Protein AF-0000000081061524 (afdb_homodimer)

Organism: NCBI:txid2856

Solvent-accessible surface area (backbone atoms only — not comparable to full-atom values): 16652 Å² total; per-residue (Å²): 130,64,76,73,70,61,89,51,90,40,45,25,40,39,53,54,72,70,51,36,54,91,38,72,68,50,27,51,50,50,45,46,52,55,57,71,66,60,65,84,66,51,32,59,32,24,66,60,41,48,54,21,44,50,52,43,52,47,28,27,29,57,66,37,50,70,74,43,51,73,65,54,23,52,43,51,41,48,34,55,54,44,46,20,71,47,38,54,19,62,54,59,14,52,50,43,44,53,48,36,70,78,51,61,79,42,44,73,21,19,67,45,27,40,49,46,50,47,50,54,54,30,54,53,23,54,77,42,59,42,77,68,74,79,80,44,70,70,55,48,32,30,42,34,43,58,49,85,49,65,83,61,65,52,87,113,132,64,76,72,70,61,90,52,91,40,46,26,41,40,53,56,73,68,51,37,57,89,39,71,69,52,30,51,51,50,46,47,52,54,57,71,65,58,65,84,65,49,33,58,33,24,68,61,42,48,53,23,42,51,51,43,51,47,28,27,28,56,65,38,52,70,73,45,50,71,67,53,24,52,44,50,42,50,33,54,52,45,46,21,70,47,38,55,18,63,53,61,13,53,50,44,46,52,47,36,70,77,51,60,79,42,45,74,20,20,68,46,27,40,51,46,50,46,51,54,52,29,55,52,23,55,74,41,57,41,76,69,74,78,83,44,70,70,54,48,33,30,40,32,43,59,48,86,49,66,83,62,65,53,86,114

Radius of gyration: 19.52 Å; Cα contacts (8 Å, |Δi|>4): 388; chains: 2; bounding box: 46×47×51 Å

pLDDT: mean 86.04, std 17.0, range [34.75, 98.94]

Nearest PDB structures (foldseek):
  3w4y-assembly2_B  TM=9.059E-01  e=4.599E-11  Saccharomyces cerevisiae S288C
  4e0i-assembly2_C-2  TM=9.069E-01  e=1.159E-10  Saccharomyces cerevisiae S288C
  3tk0-assembly1_A-2  TM=8.945E-01  e=6.964E-10  Homo sapiens
  4e0i-assembly1_A  TM=8.460E-01  e=2.919E-10  Saccharomyces cerevisiae S288C
  1jra-assembly2_D  TM=9.715E-01  e=1.113E-08  Saccharomyces cerevisiae

InterPro domains:
  IPR017905 ERV/ALR sulfhydryl oxidase domain [PF04777] (51-145)
  IPR017905 ERV/ALR sulfhydryl oxidase domain [PS51324] (42-144)
  IPR036774 ERV/ALR sulfhydryl oxidase domain superfamily [G3DSA:1.20.120.310] (29-153)
  IPR036774 ERV/ALR sulfhydryl oxidase domain superfamily [SSF69000] (42-148)
  IPR039799 Sulfhydryl oxidase ALR/ERV [PTHR12645] (10-151)

Sequence (312 aa):
MGLFEEDCERPACDDVKKMLPSSLDEAKQLSQKLASKQKVQCPPRSAELGRSSWKLLHSMAAWYPETPTQDQQTNMTAFMRTLAEFYPCTWCAKDFQESIKEAPVKAESRTELCMWLCDQHNRVNKKLGKPVFDCNMKNLDERWKKSTNPKCQSDHMGLFEEDCERPACDDVKKMLPSSLDEAKQLSQKLASKQKVQCPPRSAELGRSSWKLLHSMAAWYPETPTQDQQTNMTAFMRTLAEFYPCTWCAKDFQESIKEAPVKAESRTELCMWLCDQHNRVNKKLGKPVFDCNMKNLDERWKKSTNPKCQSDH

Secondary structure (DSSP, 8-state):
--GGGS---SGGGTTHHHHS-SSHHHHHHHHHHHHHS----PPP-HHHHHHHHHHHHHHHHHTS-SS--HHHHHHHHHHHHHHHHH-SSHHHHHHHHHHHHHS----SSHHHHHHHHHHHHHHHHHHTTPPPP---HHHHHHHHT----HHHH---/--GGGS---SGGGTTHHHHS-SSHHHHHHHHHHHHHS----PPP-HHHHHHHHHHHHHHHHHTS-SS--HHHHHHHHHHHHHHHHH-SSHHHHHHHHHHHHHS----SSHHHHHHHHHHHHHHHHHHTTPPPP---HHHHHHHHT----HHHH---

Foldseek 3Di:
DDPLPDDDPWPVNPCPVVPDPPDPVSVVVVVVVCVPPVPDDDPDDDVRLVVVVLLVQLLCLLPQAQADDPVSLVVVQVVQLVCLCVVPDVVSSVVSNVVCVVPPQDRRGSQRNNQSSLVSVQVVCVVVVHDRDDDDSVRSCCVRTNNPDVVVVPPD/DDPLPDDDPWVVNPCPVVPDPPDPVSVVVVVVVCVPPVPDDDPDDDVRLVVVVLLVQLLCLLPQAQADDPVSLVVVQVVQLVCLCVVPDVVSSVVSNVVCVVPPQDRRGSLRNNQSSLVSVQVVCVVVVHDRDDDDSVRSCCVRTNNPDVVVVPPD

Structure (mmCIF, N/CA/C/O backbone):
data_AF-0000000081061524-model_v1
#
loop_
_entity.id
_entity.type
_entity.pdbx_description
1 polymer 'Sulfhydryl oxidase'
#
loop_
_atom_site.group_PDB
_atom_site.id
_atom_site.type_symbol
_atom_site.label_atom_id
_atom_site.label_alt_id
_atom_site.label_comp_id
_atom_site.label_asym_id
_atom_site.label_entity_id
_atom_site.label_seq_id
_atom_site.pdbx_PDB_ins_code
_atom_site.Cartn_x
_atom_site.Cartn_y
_atom_site.Cartn_z
_atom_site.occupancy
_atom_site.B_iso_or_equiv
_atom_site.auth_seq_id
_atom_site.auth_comp_id
_atom_site.auth_asym_id
_atom_site.auth_atom_id
_atom_site.pdbx_PDB_model_num
ATOM 1 N N . MET A 1 1 ? 21.297 -11.148 17.766 1 35.38 1 MET A N 1
ATOM 2 C CA . MET A 1 1 ? 21.922 -10.234 16.828 1 35.38 1 MET A CA 1
ATOM 3 C C . MET A 1 1 ? 20.875 -9.352 16.141 1 35.38 1 MET A C 1
ATOM 5 O O . MET A 1 1 ? 19.828 -9.844 15.711 1 35.38 1 MET A O 1
ATOM 9 N N . GLY A 1 2 ? 20.828 -8.07 16.438 1 42.75 2 GLY A N 1
ATOM 10 C CA . GLY A 1 2 ? 19.703 -7.168 16.234 1 42.75 2 GLY A CA 1
ATOM 11 C C . GLY A 1 2 ? 19.297 -7.016 14.781 1 42.75 2 GLY A C 1
ATOM 12 O O . GLY A 1 2 ? 20.156 -7.078 13.891 1 42.75 2 GLY A O 1
ATOM 13 N N . LEU A 1 3 ? 18.109 -7.48 14.445 1 49.44 3 LEU A N 1
ATOM 14 C CA . LEU A 1 3 ? 17.5 -7.383 13.117 1 49.44 3 LEU A CA 1
ATOM 15 C C . LEU A 1 3 ? 18.031 -6.168 12.367 1 49.44 3 LEU A C 1
ATOM 17 O O . LEU A 1 3 ? 18.016 -6.145 11.133 1 49.44 3 LEU A O 1
ATOM 21 N N . PHE A 1 4 ? 18.625 -5.25 13.133 1 53.75 4 PHE A N 1
ATOM 22 C CA . PHE A 1 4 ? 18.969 -3.955 12.555 1 53.75 4 PHE A CA 1
ATOM 23 C C . PHE A 1 4 ? 20.453 -3.893 12.203 1 53.75 4 PHE A C 1
ATOM 25 O O . PHE A 1 4 ? 20.969 -2.826 11.867 1 53.75 4 PHE A O 1
ATOM 32 N N . GLU A 1 5 ? 21.078 -5.008 12.375 1 54.06 5 GLU A N 1
ATOM 33 C CA . GLU A 1 5 ? 22.516 -4.93 12.141 1 54.06 5 GLU A CA 1
ATOM 34 C C . GLU A 1 5 ? 22.812 -4.863 10.641 1 54.06 5 GLU A C 1
ATOM 36 O O . GLU A 1 5 ? 23.938 -4.531 10.25 1 54.06 5 GLU A O 1
ATOM 41 N N . GLU A 1 6 ? 21.797 -5.188 9.867 1 57.47 6 GLU A N 1
ATOM 42 C CA . GLU A 1 6 ? 22.125 -5.219 8.445 1 57.47 6 GLU A CA 1
ATOM 43 C C . GLU A 1 6 ? 21.984 -3.838 7.812 1 57.47 6 GLU A C 1
ATOM 45 O O . GLU A 1 6 ? 21.078 -3.076 8.172 1 57.47 6 GLU A O 1
ATOM 50 N N . ASP A 1 7 ? 23.109 -3.441 7.125 1 57.44 7 ASP A N 1
ATOM 51 C CA . ASP A 1 7 ? 23.125 -2.195 6.367 1 57.44 7 ASP A CA 1
ATOM 52 C C . ASP A 1 7 ? 22 -2.166 5.328 1 57.44 7 ASP A C 1
ATOM 54 O O . ASP A 1 7 ? 21.828 -3.119 4.562 1 57.44 7 ASP A O 1
ATOM 58 N N . CYS A 1 8 ? 21.062 -1.367 5.488 1 70.56 8 CYS A N 1
ATOM 59 C CA . CYS A 1 8 ? 19.984 -1.146 4.535 1 70.56 8 CYS A CA 1
ATOM 60 C C . CYS A 1 8 ? 20.156 0.187 3.816 1 70.56 8 CYS A C 1
ATOM 62 O O . CYS A 1 8 ? 20.172 1.241 4.453 1 70.56 8 CYS A O 1
ATOM 64 N N . GLU A 1 9 ? 20.422 0.132 2.471 1 70.5 9 GLU A N 1
ATOM 65 C CA . GLU A 1 9 ? 20.641 1.321 1.648 1 70.5 9 GLU A CA 1
ATOM 66 C C . GLU A 1 9 ? 19.312 1.863 1.115 1 70.5 9 GLU A C 1
ATOM 68 O O . GLU A 1 9 ? 19.281 2.932 0.5 1 70.5 9 GLU A O 1
ATOM 73 N N . ARG A 1 10 ? 18.234 1.226 1.418 1 75.25 10 ARG A N 1
ATOM 74 C CA . ARG A 1 10 ? 16.938 1.682 0.907 1 75.25 10 ARG A CA 1
ATOM 75 C C . ARG A 1 10 ? 16.391 2.826 1.751 1 75.25 10 ARG A C 1
ATOM 77 O O . ARG A 1 10 ? 16.516 2.818 2.977 1 75.25 10 ARG A O 1
ATOM 84 N N . PRO A 1 11 ? 15.852 3.873 1.141 1 68.88 11 PRO A N 1
ATOM 85 C CA . PRO A 1 11 ? 15.305 4.988 1.919 1 68.88 11 PRO A CA 1
ATOM 86 C C . PRO A 1 11 ? 14.344 4.531 3.014 1 68.88 11 PRO A C 1
ATOM 88 O O . PRO A 1 11 ? 14.305 5.125 4.094 1 68.88 11 PRO A O 1
ATOM 91 N N . ALA A 1 12 ? 13.703 3.447 2.721 1 69.94 12 ALA A N 1
ATOM 92 C CA . ALA A 1 12 ? 12.703 2.953 3.664 1 69.94 12 ALA A CA 1
ATOM 93 C C . ALA A 1 12 ? 13.367 2.336 4.891 1 69.94 12 ALA A C 1
ATOM 95 O O . ALA A 1 12 ? 12.711 2.092 5.906 1 69.94 12 ALA A O 1
ATOM 96 N N . CYS A 1 13 ? 14.562 2.125 4.707 1 72.5 13 CYS A N 1
ATOM 97 C CA . CYS A 1 13 ? 15.281 1.612 5.867 1 72.5 13 CYS A CA 1
ATOM 98 C C . CYS A 1 13 ? 15.641 2.74 6.828 1 72.5 13 CYS A C 1
ATOM 100 O O . CYS A 1 13 ? 16.016 2.488 7.973 1 72.5 13 CYS A O 1
ATOM 102 N N . ASP A 1 14 ? 15.57 3.869 6.25 1 64.56 14 ASP A N 1
ATOM 103 C CA . ASP A 1 14 ? 15.93 5.027 7.062 1 64.56 14 ASP A CA 1
ATOM 104 C C . ASP A 1 14 ? 14.859 5.312 8.117 1 64.56 14 ASP A C 1
ATOM 106 O O . ASP A 1 14 ? 13.727 4.836 8 1 64.56 14 ASP A O 1
ATOM 110 N N . ASP A 1 15 ? 15.141 5.75 9.227 1 61.06 15 ASP A N 1
ATOM 111 C CA . ASP A 1 15 ? 14.273 6.324 10.258 1 61.06 15 ASP A CA 1
ATOM 112 C C . ASP A 1 15 ? 13.805 5.258 11.242 1 61.06 15 ASP A C 1
ATOM 114 O O . ASP A 1 15 ? 13.234 5.578 12.281 1 61.06 15 ASP A O 1
ATOM 118 N N . VAL A 1 16 ? 13.938 3.92 10.656 1 58.47 16 VAL A N 1
ATOM 119 C CA . VAL A 1 16 ? 13.523 2.906 11.617 1 58.47 16 VAL A CA 1
ATOM 120 C C . VAL A 1 16 ? 14.297 3.076 12.922 1 58.47 16 VAL A C 1
ATOM 122 O O . VAL A 1 16 ? 13.727 3.016 14.008 1 58.47 16 VAL A O 1
ATOM 125 N N . LYS A 1 17 ? 15.578 3.297 12.719 1 58.75 17 LYS A N 1
ATOM 126 C CA . LYS A 1 17 ? 16.422 3.502 13.891 1 58.75 17 LYS A CA 1
ATOM 127 C C . LYS A 1 17 ? 15.992 4.734 14.68 1 58.75 17 LYS A C 1
ATOM 129 O O . LYS A 1 17 ? 16.031 4.742 15.906 1 58.75 17 LYS A O 1
ATOM 134 N N . LYS A 1 18 ? 15.508 5.707 13.922 1 61.5 18 LYS A N 1
ATOM 135 C CA . LYS A 1 18 ? 15.109 6.953 14.562 1 61.5 18 LYS A CA 1
ATOM 136 C C . LYS A 1 18 ? 13.742 6.816 15.234 1 61.5 18 LYS A C 1
ATOM 138 O O . LYS A 1 18 ? 13.414 7.582 16.141 1 61.5 18 LYS A O 1
ATOM 143 N N . MET A 1 19 ? 13.062 5.82 14.758 1 60.12 19 MET A N 1
ATOM 144 C CA . MET A 1 19 ? 11.727 5.617 15.312 1 60.12 19 MET A CA 1
ATOM 145 C C . MET A 1 19 ? 11.805 4.848 16.625 1 60.12 19 MET A C 1
ATOM 147 O O . MET A 1 19 ? 10.906 4.957 17.469 1 60.12 19 MET A O 1
ATOM 151 N N . LEU A 1 20 ? 12.914 4.27 16.844 1 62.59 20 LEU A N 1
ATOM 152 C CA . LEU A 1 20 ? 13.078 3.561 18.094 1 62.59 20 LEU A CA 1
ATOM 153 C C . LEU A 1 20 ? 13.367 4.535 19.234 1 62.59 20 LEU A C 1
ATOM 155 O O . LEU A 1 20 ? 14.281 5.359 19.141 1 62.59 20 LEU A O 1
ATOM 159 N N . PRO A 1 21 ? 12.336 4.59 20.203 1 63.59 21 PRO A N 1
ATOM 160 C CA . PRO A 1 21 ? 12.633 5.512 21.312 1 63.59 21 PRO A CA 1
ATOM 161 C C . PRO A 1 21 ? 13.969 5.207 21.984 1 63.59 21 PRO A C 1
ATOM 163 O O . PRO A 1 21 ? 14.312 4.039 22.188 1 63.59 21 PRO A O 1
ATOM 166 N N . SER A 1 22 ? 14.781 6.223 22.109 1 65.69 22 SER A N 1
ATOM 167 C CA . SER A 1 22 ? 16.094 6.062 22.719 1 65.69 22 SER A CA 1
ATOM 168 C C . SER A 1 22 ? 15.984 5.832 24.219 1 65.69 22 SER A C 1
ATOM 170 O O . SER A 1 22 ? 16.922 5.352 24.844 1 65.69 22 SER A O 1
ATOM 172 N N . SER A 1 23 ? 14.875 6.27 24.75 1 67 23 SER A N 1
ATOM 173 C CA . SER A 1 23 ? 14.656 6.102 26.188 1 67 23 SER A CA 1
ATOM 174 C C . SER A 1 23 ? 13.203 5.758 26.484 1 67 23 SER A C 1
ATOM 176 O O . SER A 1 23 ? 12.32 5.98 25.656 1 67 23 SER A O 1
ATOM 178 N N . LEU A 1 24 ? 13.086 5.051 27.594 1 68.06 24 LEU A N 1
ATOM 179 C CA . LEU A 1 24 ? 11.742 4.695 28.062 1 68.06 24 LEU A CA 1
ATOM 180 C C . LEU A 1 24 ? 10.883 5.938 28.219 1 68.06 24 LEU A C 1
ATOM 182 O O . LEU A 1 24 ? 9.68 5.906 27.953 1 68.06 24 LEU A O 1
ATOM 186 N N . ASP A 1 25 ? 11.492 6.926 28.766 1 66 25 ASP A N 1
ATOM 187 C CA . ASP A 1 25 ? 10.766 8.18 28.969 1 66 25 ASP A CA 1
ATOM 188 C C . ASP A 1 25 ? 10.305 8.758 27.625 1 66 25 ASP A C 1
ATOM 190 O O . ASP A 1 25 ? 9.188 9.266 27.516 1 66 25 ASP A O 1
ATOM 194 N N . GLU A 1 26 ? 11.109 8.672 26.688 1 68.75 26 GLU A N 1
ATOM 195 C CA . GLU A 1 26 ? 10.75 9.172 25.359 1 68.75 26 GLU A CA 1
ATOM 196 C C . GLU A 1 26 ? 9.617 8.359 24.75 1 68.75 26 GLU A C 1
ATOM 198 O O . GLU A 1 26 ? 8.734 8.906 24.094 1 68.75 26 GLU A O 1
ATOM 203 N N . ALA A 1 27 ? 9.773 7.102 24.969 1 66.12 27 ALA A N 1
ATOM 204 C CA . ALA A 1 27 ? 8.719 6.215 24.469 1 66.12 27 ALA A CA 1
ATOM 205 C C . ALA A 1 27 ? 7.371 6.57 25.094 1 66.12 27 ALA A C 1
ATOM 207 O O . ALA A 1 27 ? 6.359 6.621 24.391 1 66.12 27 ALA A O 1
ATOM 208 N N . LYS A 1 28 ? 7.375 6.797 26.328 1 66.62 28 LYS A N 1
ATOM 209 C CA . LYS A 1 28 ? 6.156 7.129 27.062 1 66.62 28 LYS A CA 1
ATOM 210 C C . LYS A 1 28 ? 5.586 8.469 26.594 1 66.62 28 LYS A C 1
ATOM 212 O O . LYS A 1 28 ? 4.371 8.609 26.438 1 66.62 28 LYS A O 1
ATOM 217 N N . GLN A 1 29 ? 6.352 9.422 26.359 1 62.31 29 GLN A N 1
ATOM 218 C CA . GLN A 1 29 ? 5.926 10.742 25.891 1 62.31 29 GLN A CA 1
ATOM 219 C C . GLN A 1 29 ? 5.344 10.672 24.484 1 62.31 29 GLN A C 1
ATOM 221 O O . GLN A 1 29 ? 4.344 11.328 24.188 1 62.31 29 GLN A O 1
ATOM 226 N N . LEU A 1 30 ? 6.066 9.867 23.703 1 63.75 30 LEU A N 1
ATOM 227 C CA . LEU A 1 30 ? 5.586 9.688 22.344 1 63.75 30 LEU A CA 1
ATOM 228 C C . LEU A 1 30 ? 4.215 9.023 22.328 1 63.75 30 LEU A C 1
ATOM 230 O O . LEU A 1 30 ? 3.328 9.422 21.578 1 63.75 30 LEU A O 1
ATOM 234 N N . SER A 1 31 ? 4.152 8.023 23.172 1 62.97 31 SER A N 1
ATOM 235 C CA . SER A 1 31 ? 2.879 7.324 23.297 1 62.97 31 SER A CA 1
ATOM 236 C C . SER A 1 31 ? 1.77 8.273 23.734 1 62.97 31 SER A C 1
ATOM 238 O O . SER A 1 31 ? 0.659 8.234 23.203 1 62.97 31 SER A O 1
ATOM 240 N N . GLN A 1 32 ? 2.014 9.055 24.734 1 58.56 32 GLN A N 1
ATOM 241 C CA . GLN A 1 32 ? 1.041 9.992 25.281 1 58.56 32 GLN A CA 1
ATOM 242 C C . GLN A 1 32 ? 0.676 11.062 24.266 1 58.56 32 GLN A C 1
ATOM 244 O O . GLN A 1 32 ? -0.491 11.445 24.141 1 58.56 32 GLN A O 1
ATOM 249 N N . LYS A 1 33 ? 1.632 11.617 23.625 1 60.28 33 LYS A N 1
ATOM 250 C CA . LYS A 1 33 ? 1.396 12.625 22.594 1 60.28 33 LYS A CA 1
ATOM 251 C C . LYS A 1 33 ? 0.556 12.055 21.453 1 60.28 33 LYS A C 1
ATOM 253 O O . LYS A 1 33 ? -0.312 12.742 20.906 1 60.28 33 LYS A O 1
ATOM 258 N N . LEU A 1 34 ? 0.954 10.859 21.172 1 59 34 LEU A N 1
ATOM 259 C CA . LEU A 1 34 ? 0.169 10.188 20.125 1 59 34 LEU A CA 1
ATOM 260 C C . LEU A 1 34 ? -1.26 9.953 20.609 1 59 34 LEU A C 1
ATOM 262 O O . LEU A 1 34 ? -2.205 10.047 19.812 1 59 34 LEU A O 1
ATOM 266 N N . ALA A 1 35 ? -1.372 9.711 21.906 1 55.22 35 ALA A N 1
ATOM 267 C CA . ALA A 1 35 ? -2.691 9.508 22.5 1 55.22 35 ALA A CA 1
ATOM 268 C C . ALA A 1 35 ? -3.48 10.812 22.547 1 55.22 35 ALA A C 1
ATOM 270 O O . ALA A 1 35 ? -4.699 10.812 22.344 1 55.22 35 ALA A O 1
ATOM 271 N N . SER A 1 36 ? -2.926 11.875 22.938 1 51.22 36 SER A N 1
ATOM 272 C CA . SER A 1 36 ? -3.604 13.141 23.172 1 51.22 36 SER A CA 1
ATOM 273 C C . SER A 1 36 ? -4.117 13.75 21.875 1 51.22 36 SER A C 1
ATOM 275 O O . SER A 1 36 ? -5.125 14.453 21.859 1 51.22 36 SER A O 1
ATOM 277 N N . LYS A 1 37 ? -3.441 13.82 20.75 1 54.41 37 LYS A N 1
ATOM 278 C CA . LYS A 1 37 ? -3.902 14.43 19.5 1 54.41 37 LYS A CA 1
ATOM 279 C C . LYS A 1 37 ? -4.637 13.406 18.625 1 54.41 37 LYS A C 1
ATOM 281 O O . LYS A 1 37 ? -4.082 12.922 17.641 1 54.41 37 LYS A O 1
ATOM 286 N N . GLN A 1 38 ? -5.445 12.656 19.266 1 58.19 38 GLN A N 1
ATOM 287 C CA . GLN A 1 38 ? -6.152 11.523 18.672 1 58.19 38 GLN A CA 1
ATOM 288 C C . GLN A 1 38 ? -7.113 11.992 17.578 1 58.19 38 GLN A C 1
ATOM 290 O O . GLN A 1 38 ? -8.281 12.273 17.859 1 58.19 38 GLN A O 1
ATOM 295 N N . LYS A 1 39 ? -6.516 12.648 16.594 1 65.5 39 LYS A N 1
ATOM 296 C CA . LYS A 1 39 ? -7.371 12.961 15.445 1 65.5 39 LYS A CA 1
ATOM 297 C C . LYS A 1 39 ? -8.156 11.734 14.992 1 65.5 39 LYS A C 1
ATOM 299 O O . LYS A 1 39 ? -7.637 10.617 15.031 1 65.5 39 LYS A O 1
ATOM 304 N N . VAL A 1 40 ? -9.422 11.898 14.969 1 74.81 40 VAL A N 1
ATOM 305 C CA . VAL A 1 40 ? -10.32 10.875 14.461 1 74.81 40 VAL A CA 1
ATOM 306 C C . VAL A 1 40 ? -9.742 10.266 13.188 1 74.81 40 VAL A C 1
ATOM 308 O O . VAL A 1 40 ? -9.344 10.984 12.266 1 74.81 40 VAL A O 1
ATOM 311 N N . GLN A 1 41 ? -9.414 8.977 13.352 1 85.69 41 GLN A N 1
ATOM 312 C CA . GLN A 1 41 ? -8.953 8.273 12.164 1 85.69 41 GLN A CA 1
ATOM 313 C C . GLN A 1 41 ? -10.117 7.691 11.375 1 85.69 41 GLN A C 1
ATOM 315 O O . GLN A 1 41 ? -10.883 6.875 11.898 1 85.69 41 GLN A O 1
ATOM 320 N N . CYS A 1 42 ? -10.344 8.172 10.156 1 88.94 42 CYS A N 1
ATOM 321 C CA . CYS A 1 42 ? -11.406 7.719 9.273 1 88.94 42 CYS A CA 1
ATOM 322 C C . CYS A 1 42 ? -10.875 6.734 8.242 1 88.94 42 CYS A C 1
ATOM 324 O O . CYS A 1 42 ? -9.695 6.762 7.898 1 88.94 42 CYS A O 1
ATOM 326 N N . PRO A 1 43 ? -11.742 5.809 7.816 1 92.56 43 PRO A N 1
ATOM 327 C CA . PRO A 1 43 ? -11.312 4.973 6.695 1 92.56 43 PRO A CA 1
ATOM 328 C C . PRO A 1 43 ? -10.82 5.789 5.5 1 92.56 43 PRO A C 1
ATOM 330 O O . PRO A 1 43 ? -11.391 6.836 5.191 1 92.56 43 PRO A O 1
ATOM 333 N N . PRO A 1 44 ? -9.711 5.328 4.922 1 92 44 PRO A N 1
ATOM 334 C CA . PRO A 1 44 ? -9.188 6.113 3.805 1 92 44 PRO A CA 1
ATOM 335 C C . PRO A 1 44 ? -10.164 6.191 2.633 1 92 44 PRO A C 1
ATOM 337 O O . PRO A 1 44 ? -10.836 5.207 2.32 1 92 44 PRO A O 1
ATOM 340 N N . ARG A 1 45 ? -10.234 7.32 2.066 1 88.88 45 ARG A N 1
ATOM 341 C CA . ARG A 1 45 ? -11.016 7.512 0.847 1 88.88 45 ARG A CA 1
ATOM 342 C C . ARG A 1 45 ? -10.148 7.305 -0.393 1 88.88 45 ARG A C 1
ATOM 344 O O . ARG A 1 45 ? -8.969 6.977 -0.284 1 88.88 45 ARG A O 1
ATOM 351 N N . SER A 1 46 ? -10.766 7.43 -1.525 1 85.5 46 SER A N 1
ATOM 352 C CA . SER A 1 46 ? -10.172 7.008 -2.789 1 85.5 46 SER A CA 1
ATOM 353 C C . SER A 1 46 ? -8.812 7.668 -3.01 1 85.5 46 SER A C 1
ATOM 355 O O . SER A 1 46 ? -7.828 6.992 -3.309 1 85.5 46 SER A O 1
ATOM 357 N N . ALA A 1 47 ? -8.719 8.977 -2.805 1 86.62 47 ALA A N 1
ATOM 358 C CA . ALA A 1 47 ? -7.48 9.695 -3.094 1 86.62 47 ALA A CA 1
ATOM 359 C C . ALA A 1 47 ? -6.348 9.242 -2.18 1 86.62 47 ALA A C 1
ATOM 361 O O . ALA A 1 47 ? -5.242 8.953 -2.645 1 86.62 47 ALA A O 1
ATOM 362 N N . GLU A 1 48 ? -6.672 9.195 -0.884 1 91.56 48 GLU A N 1
ATOM 363 C CA . GLU A 1 48 ? -5.668 8.766 0.087 1 91.56 48 GLU A CA 1
ATOM 364 C C . GLU A 1 48 ? -5.246 7.32 -0.153 1 91.56 48 GLU A C 1
ATOM 366 O O . GLU A 1 48 ? -4.055 7.004 -0.133 1 91.56 48 GLU A O 1
ATOM 371 N N . LEU A 1 49 ? -6.242 6.473 -0.382 1 94.19 49 LEU A N 1
ATOM 372 C CA . LEU A 1 49 ? -5.941 5.07 -0.637 1 94.19 49 LEU A CA 1
ATOM 373 C C . LEU A 1 49 ? -5.129 4.91 -1.916 1 94.19 49 LEU A C 1
ATOM 375 O O . LEU A 1 49 ? -4.16 4.148 -1.948 1 94.19 49 LEU A O 1
ATOM 379 N N . GLY A 1 50 ? -5.539 5.562 -2.906 1 95.19 50 GLY A N 1
ATOM 380 C CA . GLY A 1 50 ? -4.797 5.516 -4.156 1 95.19 50 GLY A CA 1
ATOM 381 C C . GLY A 1 50 ? -3.342 5.91 -4 1 95.19 50 GLY A C 1
ATOM 382 O O . GLY A 1 50 ? -2.445 5.184 -4.438 1 95.19 50 GLY A O 1
ATOM 383 N N . ARG A 1 51 ? -3.08 7.039 -3.393 1 95.5 51 ARG A N 1
ATOM 384 C CA . ARG A 1 51 ? -1.717 7.516 -3.184 1 95.5 51 ARG A CA 1
ATOM 385 C C . ARG A 1 51 ? -0.898 6.508 -2.387 1 95.5 51 ARG A C 1
ATOM 387 O O . ARG A 1 51 ? 0.267 6.258 -2.701 1 95.5 51 ARG A O 1
ATOM 394 N N . SER A 1 52 ? -1.497 5.957 -1.371 1 96.69 52 SER A N 1
ATOM 395 C CA . SER A 1 52 ? -0.819 4.957 -0.551 1 96.69 52 SER A CA 1
ATOM 396 C C . SER A 1 52 ? -0.48 3.713 -1.363 1 96.69 52 SER A C 1
ATOM 398 O O . SER A 1 52 ? 0.618 3.166 -1.242 1 96.69 52 SER A O 1
ATOM 400 N N . SER A 1 53 ? -1.412 3.289 -2.186 1 98.19 53 SER A N 1
ATOM 401 C CA . SER A 1 53 ? -1.218 2.09 -2.994 1 98.19 53 SER A CA 1
ATOM 402 C C . SER A 1 53 ? -0.092 2.279 -4.004 1 98.19 53 SER A C 1
ATOM 404 O O . SER A 1 53 ? 0.807 1.442 -4.105 1 98.19 53 SER A O 1
ATOM 406 N N . TRP A 1 54 ? -0.113 3.393 -4.684 1 98.38 54 TRP A N 1
ATOM 407 C CA . TRP A 1 54 ? 0.91 3.666 -5.688 1 98.38 54 TRP A CA 1
ATOM 408 C C . TRP A 1 54 ? 2.285 3.793 -5.043 1 98.38 54 TRP A C 1
ATOM 410 O O . TRP A 1 54 ? 3.285 3.34 -5.605 1 98.38 54 TRP A O 1
ATOM 420 N N . LYS A 1 55 ? 2.297 4.426 -3.889 1 97.69 55 LYS A N 1
ATOM 421 C CA . LYS A 1 55 ? 3.561 4.566 -3.168 1 97.69 55 LYS A CA 1
ATOM 422 C C . LYS A 1 55 ? 4.18 3.205 -2.873 1 97.69 55 LYS A C 1
ATOM 424 O O . LYS A 1 55 ? 5.371 2.992 -3.123 1 97.69 55 LYS A O 1
ATOM 429 N N . LEU A 1 56 ? 3.426 2.363 -2.387 1 98.31 56 LEU A N 1
ATOM 430 C CA . LEU A 1 56 ? 3.932 1.024 -2.1 1 98.31 56 LEU A CA 1
ATOM 431 C C . LEU A 1 56 ? 4.355 0.317 -3.383 1 98.31 56 LEU A C 1
ATOM 433 O O . LEU A 1 56 ? 5.457 -0.231 -3.459 1 98.31 56 LEU A O 1
ATOM 437 N N . LEU A 1 57 ? 3.496 0.331 -4.391 1 98.88 57 LEU A N 1
ATOM 438 C CA . LEU A 1 57 ? 3.729 -0.438 -5.609 1 98.88 57 LEU A CA 1
ATOM 439 C C . LEU A 1 57 ? 4.98 0.049 -6.328 1 98.88 57 LEU A C 1
ATOM 441 O O . LEU A 1 57 ? 5.82 -0.756 -6.734 1 98.88 57 LEU A O 1
ATOM 445 N N . HIS A 1 58 ? 5.102 1.351 -6.477 1 98.75 58 HIS A N 1
ATOM 446 C CA . HIS A 1 58 ? 6.273 1.887 -7.16 1 98.75 58 HIS A CA 1
ATOM 447 C C . HIS A 1 58 ? 7.547 1.627 -6.363 1 98.75 58 HIS A C 1
ATOM 449 O O . HIS A 1 58 ? 8.609 1.385 -6.941 1 98.75 58 HIS A O 1
ATOM 455 N N . SER A 1 59 ? 7.492 1.743 -5.02 1 97.62 59 SER A N 1
ATOM 456 C CA . SER A 1 59 ? 8.656 1.473 -4.188 1 97.62 59 SER A CA 1
ATOM 457 C C . SER A 1 59 ? 9.094 0.016 -4.305 1 97.62 59 SER A C 1
ATOM 459 O O . SER A 1 59 ? 10.289 -0.274 -4.398 1 97.62 59 SER A O 1
ATOM 461 N N . MET A 1 60 ? 8.117 -0.903 -4.297 1 98.56 60 MET A N 1
ATOM 462 C CA . MET A 1 60 ? 8.438 -2.314 -4.488 1 98.56 60 MET A CA 1
ATOM 463 C C . MET A 1 60 ? 9.117 -2.541 -5.832 1 98.56 60 MET A C 1
ATOM 465 O O . MET A 1 60 ? 10.117 -3.26 -5.914 1 98.56 60 MET A O 1
ATOM 469 N N . ALA A 1 61 ? 8.57 -1.938 -6.863 1 98.81 61 ALA A N 1
ATOM 470 C CA . ALA A 1 61 ? 9.133 -2.104 -8.203 1 98.81 61 ALA A CA 1
ATOM 471 C C . ALA A 1 61 ? 10.547 -1.536 -8.266 1 98.81 61 ALA A C 1
ATOM 473 O O . ALA A 1 61 ? 11.422 -2.104 -8.93 1 98.81 61 ALA A O 1
ATOM 474 N N . ALA A 1 62 ? 10.766 -0.413 -7.59 1 97.88 62 ALA A N 1
ATOM 475 C CA . ALA A 1 62 ? 12.062 0.263 -7.609 1 97.88 62 ALA A CA 1
ATOM 476 C C . ALA A 1 62 ? 13.164 -0.653 -7.094 1 97.88 62 ALA A C 1
ATOM 478 O O . ALA A 1 62 ? 14.312 -0.557 -7.531 1 97.88 62 ALA A O 1
ATOM 479 N N . TRP A 1 63 ? 12.836 -1.526 -6.227 1 96.56 63 TRP A N 1
ATOM 480 C CA . TRP A 1 63 ? 13.859 -2.365 -5.605 1 96.56 63 TRP A CA 1
ATOM 481 C C . TRP A 1 63 ? 13.672 -3.828 -5.992 1 96.56 63 TRP A C 1
ATOM 483 O O . TRP A 1 63 ? 14.219 -4.723 -5.348 1 96.56 63 TRP A O 1
ATOM 493 N N . TYR A 1 64 ? 12.789 -4.109 -6.98 1 98.31 64 TYR A N 1
ATOM 494 C CA . TYR A 1 64 ? 12.641 -5.434 -7.574 1 98.31 64 TYR A CA 1
ATOM 495 C C . TYR A 1 64 ? 13.969 -5.918 -8.156 1 98.31 64 TYR A C 1
ATOM 497 O O . TYR A 1 64 ? 14.781 -5.117 -8.617 1 98.31 64 TYR A O 1
ATOM 505 N N . PRO A 1 65 ? 14.188 -7.234 -8.117 1 98.12 65 PRO A N 1
ATOM 506 C CA . PRO A 1 65 ? 15.453 -7.738 -8.656 1 98.12 65 PRO A CA 1
ATOM 507 C C . PRO A 1 65 ? 15.664 -7.375 -10.125 1 98.12 65 PRO A C 1
ATOM 509 O O . PRO A 1 65 ? 14.711 -7.41 -10.914 1 98.12 65 PRO A O 1
ATOM 512 N N . GLU A 1 66 ? 16.953 -7.051 -10.422 1 98.19 66 GLU A N 1
ATOM 513 C CA . GLU A 1 66 ? 17.281 -6.797 -11.828 1 98.19 66 GLU A CA 1
ATOM 514 C C . GLU A 1 66 ? 16.969 -8.016 -12.695 1 98.19 66 GLU A C 1
ATOM 516 O O . GLU A 1 66 ? 16.547 -7.879 -13.836 1 98.19 66 GLU A O 1
ATOM 521 N N . THR A 1 67 ? 17.344 -9.172 -12.117 1 98.25 67 THR A N 1
ATOM 522 C CA . THR A 1 67 ? 17.125 -10.453 -12.781 1 98.25 67 THR A CA 1
ATOM 523 C C . THR A 1 67 ? 16.359 -11.414 -11.867 1 98.25 67 THR A C 1
ATOM 525 O O . THR A 1 67 ? 16.953 -12.336 -11.305 1 98.25 67 THR A O 1
ATOM 528 N N . PRO A 1 68 ? 15.023 -11.242 -11.859 1 98.69 68 PRO A N 1
ATOM 529 C CA . PRO A 1 68 ? 14.227 -12.125 -11.008 1 98.69 68 PRO A CA 1
ATOM 530 C C . PRO A 1 68 ? 14.219 -13.57 -11.5 1 98.69 68 PRO A C 1
ATOM 532 O O . PRO A 1 68 ? 14.32 -13.82 -12.703 1 98.69 68 PRO A O 1
ATOM 535 N N . THR A 1 69 ? 14.164 -14.477 -10.57 1 98.69 69 THR A N 1
ATOM 536 C CA . THR A 1 69 ? 13.945 -15.867 -10.93 1 98.69 69 THR A CA 1
ATOM 537 C C . THR A 1 69 ? 12.547 -16.062 -11.508 1 98.69 69 THR A C 1
ATOM 539 O O . THR A 1 69 ? 11.703 -15.18 -11.406 1 98.69 69 THR A O 1
ATOM 542 N N . GLN A 1 70 ? 12.32 -17.234 -12.102 1 98.56 70 GLN A N 1
ATOM 543 C CA . GLN A 1 70 ? 10.992 -17.547 -12.633 1 98.56 70 GLN A CA 1
ATOM 544 C C . GLN A 1 70 ? 9.945 -17.516 -11.523 1 98.56 70 GLN A C 1
ATOM 546 O O . GLN A 1 70 ? 8.828 -17.047 -11.734 1 98.56 70 GLN A O 1
ATOM 551 N N . ASP A 1 71 ? 10.32 -18.047 -10.352 1 98.56 71 ASP A N 1
ATOM 552 C CA . ASP A 1 71 ? 9.398 -18.031 -9.227 1 98.56 71 ASP A CA 1
ATOM 553 C C . ASP A 1 71 ? 9.062 -16.609 -8.805 1 98.56 71 ASP A C 1
ATOM 555 O O . ASP A 1 71 ? 7.902 -16.297 -8.523 1 98.56 71 ASP A O 1
ATOM 559 N N . GLN A 1 72 ? 10.039 -15.766 -8.758 1 98.69 72 GLN A N 1
ATOM 560 C CA . GLN A 1 72 ? 9.82 -14.367 -8.391 1 98.69 72 GLN A CA 1
ATOM 561 C C . GLN A 1 72 ? 8.914 -13.672 -9.398 1 98.69 72 GLN A C 1
ATOM 563 O O . GLN A 1 72 ? 8.047 -12.883 -9.016 1 98.69 72 GLN A O 1
ATOM 568 N N . GLN A 1 73 ? 9.086 -13.93 -10.656 1 98.88 73 GLN A N 1
ATOM 569 C CA . GLN A 1 73 ? 8.227 -13.383 -11.695 1 98.88 73 GLN A CA 1
ATOM 570 C C . GLN A 1 73 ? 6.781 -13.836 -11.516 1 98.88 73 GLN A C 1
ATOM 572 O O . GLN A 1 73 ? 5.855 -13.023 -11.602 1 98.88 73 GLN A O 1
ATOM 577 N N . THR A 1 74 ? 6.641 -15.109 -11.289 1 98.75 74 THR A N 1
ATOM 578 C CA . THR A 1 74 ? 5.312 -15.688 -11.094 1 98.75 74 THR A CA 1
ATOM 579 C C . THR A 1 74 ? 4.629 -15.07 -9.883 1 98.75 74 THR A C 1
ATOM 581 O O . THR A 1 74 ? 3.459 -14.688 -9.945 1 98.75 74 THR A O 1
ATOM 584 N N . ASN A 1 75 ? 5.395 -14.969 -8.797 1 98.62 75 ASN A N 1
ATOM 585 C CA . ASN A 1 75 ? 4.855 -14.406 -7.562 1 98.62 75 ASN A CA 1
ATOM 586 C C . ASN A 1 75 ? 4.453 -12.945 -7.742 1 98.62 75 ASN A C 1
ATOM 588 O O . ASN A 1 75 ? 3.391 -12.531 -7.281 1 98.62 75 ASN A O 1
ATOM 592 N N . MET A 1 76 ? 5.254 -12.18 -8.398 1 98.88 76 MET A N 1
ATOM 593 C CA . MET A 1 76 ? 4.961 -10.766 -8.609 1 98.88 76 MET A CA 1
ATOM 594 C C . MET A 1 76 ? 3.76 -10.586 -9.531 1 98.88 76 MET A C 1
ATOM 596 O O . MET A 1 76 ? 2.92 -9.719 -9.305 1 98.88 76 MET A O 1
ATOM 600 N N . THR A 1 77 ? 3.652 -11.398 -10.555 1 98.94 77 THR A N 1
ATOM 601 C CA . THR A 1 77 ? 2.49 -11.367 -11.438 1 98.94 77 THR A CA 1
ATOM 602 C C . THR A 1 77 ? 1.215 -11.672 -10.656 1 98.94 77 THR A C 1
ATOM 604 O O . THR A 1 77 ? 0.216 -10.961 -10.781 1 98.94 77 THR A O 1
ATOM 607 N N . ALA A 1 78 ? 1.288 -12.695 -9.867 1 98.81 78 ALA A N 1
ATOM 608 C CA . ALA A 1 78 ? 0.142 -13.07 -9.039 1 98.81 78 ALA A CA 1
ATOM 609 C C . ALA A 1 78 ? -0.188 -11.969 -8.039 1 98.81 78 ALA A C 1
ATOM 611 O O . ALA A 1 78 ? -1.359 -11.719 -7.742 1 98.81 78 ALA A O 1
ATOM 612 N N . PHE A 1 79 ? 0.854 -11.359 -7.504 1 98.94 79 PHE A N 1
ATOM 613 C CA . PHE A 1 79 ? 0.688 -10.258 -6.562 1 98.94 79 PHE A CA 1
ATOM 614 C C . PHE A 1 79 ? -0.151 -9.148 -7.176 1 98.94 79 PHE A C 1
ATOM 616 O O . PHE A 1 79 ? -1.132 -8.695 -6.578 1 98.94 79 PHE A O 1
ATOM 623 N N . MET A 1 80 ? 0.154 -8.742 -8.391 1 98.94 80 MET A N 1
ATOM 624 C CA . MET A 1 80 ? -0.546 -7.656 -9.07 1 98.94 80 MET A CA 1
ATOM 625 C C . MET A 1 80 ? -1.977 -8.062 -9.406 1 98.94 80 MET A C 1
ATOM 627 O O . MET A 1 80 ? -2.898 -7.25 -9.289 1 98.94 80 MET A O 1
ATOM 631 N N . ARG A 1 81 ? -2.178 -9.281 -9.789 1 98.81 81 ARG A N 1
ATOM 632 C CA . ARG A 1 81 ? -3.518 -9.766 -10.117 1 98.81 81 ARG A CA 1
ATOM 633 C C . ARG A 1 81 ? -4.402 -9.812 -8.875 1 98.81 81 ARG A C 1
ATOM 635 O O . ARG A 1 81 ? -5.582 -9.453 -8.93 1 98.81 81 ARG A O 1
ATOM 642 N N . THR A 1 82 ? -3.797 -10.312 -7.812 1 98.88 82 THR A N 1
ATOM 643 C CA . THR A 1 82 ? -4.539 -10.375 -6.559 1 98.88 82 THR A CA 1
ATOM 644 C C . THR A 1 82 ? -4.887 -8.977 -6.066 1 98.88 82 THR A C 1
ATOM 646 O O . THR A 1 82 ? -6 -8.734 -5.594 1 98.88 82 THR A O 1
ATOM 649 N N . LEU A 1 83 ? -3.93 -8.039 -6.184 1 98.88 83 LEU A N 1
ATOM 650 C CA . LEU A 1 83 ? -4.219 -6.648 -5.848 1 98.88 83 LEU A CA 1
ATOM 651 C C . LEU A 1 83 ? -5.414 -6.137 -6.645 1 98.88 83 LEU A C 1
ATOM 653 O O . LEU A 1 83 ? -6.312 -5.508 -6.082 1 98.88 83 LEU A O 1
ATOM 657 N N . ALA A 1 84 ? -5.414 -6.379 -7.898 1 98.62 84 ALA A N 1
ATOM 658 C CA . ALA A 1 84 ? -6.504 -5.926 -8.758 1 98.62 84 ALA A CA 1
ATOM 659 C C . ALA A 1 84 ? -7.84 -6.516 -8.305 1 98.62 84 ALA A C 1
ATOM 661 O O . ALA A 1 84 ? -8.859 -5.824 -8.305 1 98.62 84 ALA A O 1
ATOM 662 N N . GLU A 1 85 ? -7.828 -7.691 -7.949 1 98.25 85 GLU A N 1
ATOM 663 C CA . GLU A 1 85 ? -9.047 -8.391 -7.562 1 98.25 85 GLU A CA 1
ATOM 664 C C . GLU A 1 85 ? -9.617 -7.832 -6.262 1 98.25 85 GLU A C 1
ATOM 666 O O . GLU A 1 85 ? -10.828 -7.691 -6.117 1 98.25 85 GLU A O 1
ATOM 671 N N . PHE A 1 86 ? -8.75 -7.551 -5.355 1 97.88 86 PHE A N 1
ATOM 672 C CA . PHE A 1 86 ? -9.211 -7.281 -3.998 1 97.88 86 PHE A CA 1
ATOM 673 C C . PHE A 1 86 ? -9.023 -5.812 -3.646 1 97.88 86 PHE A C 1
ATOM 675 O O . PHE A 1 86 ? -9.18 -5.422 -2.486 1 97.88 86 PHE A O 1
ATOM 682 N N . TYR A 1 87 ? -8.648 -4.973 -4.629 1 97 87 TYR A N 1
ATOM 683 C CA . TYR A 1 87 ? -8.523 -3.551 -4.336 1 97 87 TYR A CA 1
ATOM 684 C C . TYR A 1 87 ? -9.82 -3.006 -3.734 1 97 87 TYR A C 1
ATOM 686 O O . TYR A 1 87 ? -10.906 -3.303 -4.223 1 97 87 TYR A O 1
ATOM 694 N N . PRO A 1 88 ? -9.703 -2.242 -2.645 1 94.62 88 PRO A N 1
ATOM 695 C CA . PRO A 1 88 ? -10.891 -1.861 -1.872 1 94.62 88 PRO A CA 1
ATOM 696 C C . PRO A 1 88 ? -11.648 -0.684 -2.486 1 94.62 88 PRO A C 1
ATOM 698 O O . PRO A 1 88 ? -12.008 0.26 -1.779 1 94.62 88 PRO A O 1
ATOM 701 N N . CYS A 1 89 ? -11.922 -0.665 -3.656 1 92.44 89 CYS A N 1
ATOM 702 C CA . CYS A 1 89 ? -12.758 0.193 -4.488 1 92.44 89 CYS A CA 1
ATOM 703 C C . CYS A 1 89 ? -13.289 -0.569 -5.691 1 92.44 89 CYS A C 1
ATOM 705 O O . CYS A 1 89 ? -12.523 -0.964 -6.574 1 92.44 89 CYS A O 1
ATOM 707 N N . THR A 1 90 ? -14.57 -0.717 -5.691 1 90.12 90 THR A N 1
ATOM 708 C CA . THR A 1 90 ? -15.203 -1.649 -6.613 1 90.12 90 THR A CA 1
ATOM 709 C C . THR A 1 90 ? -14.875 -1.296 -8.062 1 90.12 90 THR A C 1
ATOM 711 O O . THR A 1 90 ? -14.406 -2.146 -8.82 1 90.12 90 THR A O 1
ATOM 714 N N . TRP A 1 91 ? -15.086 -0.069 -8.422 1 89.75 91 TRP A N 1
ATOM 715 C CA . TRP A 1 91 ? -14.867 0.281 -9.82 1 89.75 91 TRP A CA 1
ATOM 716 C C . TRP A 1 91 ? -13.375 0.36 -10.133 1 89.75 91 TRP A C 1
ATOM 718 O O . TRP A 1 91 ? -12.953 0.057 -11.25 1 89.75 91 TRP A O 1
ATOM 728 N N . CYS A 1 92 ? -12.539 0.758 -9.141 1 93.25 92 CYS A N 1
ATOM 729 C CA . CYS A 1 92 ? -11.094 0.762 -9.312 1 93.25 92 CYS A CA 1
ATOM 730 C C . CYS A 1 92 ? -10.57 -0.647 -9.562 1 93.25 92 CYS A C 1
ATOM 732 O O . CYS A 1 92 ? -9.727 -0.855 -10.445 1 93.25 92 CYS A O 1
ATOM 734 N N . ALA A 1 93 ? -11.086 -1.565 -8.758 1 94.62 93 ALA A N 1
ATOM 735 C CA . ALA A 1 93 ? -10.695 -2.967 -8.891 1 94.62 93 ALA A CA 1
ATOM 736 C C . ALA A 1 93 ? -11.047 -3.51 -10.273 1 94.62 93 ALA A C 1
ATOM 738 O O . ALA A 1 93 ? -10.211 -4.121 -10.938 1 94.62 93 ALA A O 1
ATOM 739 N N . LYS A 1 94 ? -12.258 -3.268 -10.656 1 94.5 94 LYS A N 1
ATOM 740 C CA . LYS A 1 94 ? -12.695 -3.729 -11.969 1 94.5 94 LYS A CA 1
ATOM 741 C C . LYS A 1 94 ? -11.859 -3.107 -13.078 1 94.5 94 LYS A C 1
ATOM 743 O O . LYS A 1 94 ? -11.438 -3.803 -14.008 1 94.5 94 LYS A O 1
ATOM 748 N N . ASP A 1 95 ? -11.672 -1.864 -12.977 1 94.94 95 ASP A N 1
ATOM 749 C CA . ASP A 1 95 ? -10.875 -1.158 -13.977 1 94.94 95 ASP A CA 1
ATOM 750 C C . ASP A 1 95 ? -9.461 -1.733 -14.055 1 94.94 95 ASP A C 1
ATOM 752 O O . ASP A 1 95 ? -8.93 -1.928 -15.148 1 94.94 95 ASP A O 1
ATOM 756 N N . PHE A 1 96 ? -8.812 -1.998 -12.945 1 97.94 96 PHE A N 1
ATOM 757 C CA . PHE A 1 96 ? -7.449 -2.508 -12.922 1 97.94 96 PHE A CA 1
ATOM 758 C C . PHE A 1 96 ? -7.391 -3.926 -13.477 1 97.94 96 PHE A C 1
ATOM 760 O O . PHE A 1 96 ? -6.445 -4.285 -14.172 1 97.94 96 PHE A O 1
ATOM 767 N N . GLN A 1 97 ? -8.383 -4.711 -13.156 1 98.38 97 GLN A N 1
ATOM 768 C CA . GLN A 1 97 ? -8.453 -6.051 -13.727 1 98.38 97 GLN A CA 1
ATOM 769 C C . GLN A 1 97 ? -8.531 -5.992 -15.25 1 98.38 97 GLN A C 1
ATOM 771 O O . GLN A 1 97 ? -7.832 -6.738 -15.938 1 98.38 97 GLN A O 1
ATOM 776 N N . GLU A 1 98 ? -9.367 -5.117 -15.727 1 98.19 98 GLU A N 1
ATOM 777 C CA . GLU A 1 98 ? -9.484 -4.957 -17.172 1 98.19 98 GLU A CA 1
ATOM 778 C C . GLU A 1 98 ? -8.172 -4.453 -17.781 1 98.19 98 GLU A C 1
ATOM 780 O O . GLU A 1 98 ? -7.77 -4.898 -18.859 1 98.19 98 GLU A O 1
ATOM 785 N N . SER A 1 99 ? -7.555 -3.537 -17.109 1 98.5 99 SER A N 1
ATOM 786 C CA . SER A 1 99 ? -6.289 -2.99 -17.594 1 98.5 99 SER A CA 1
ATOM 787 C C . SER A 1 99 ? -5.219 -4.074 -17.688 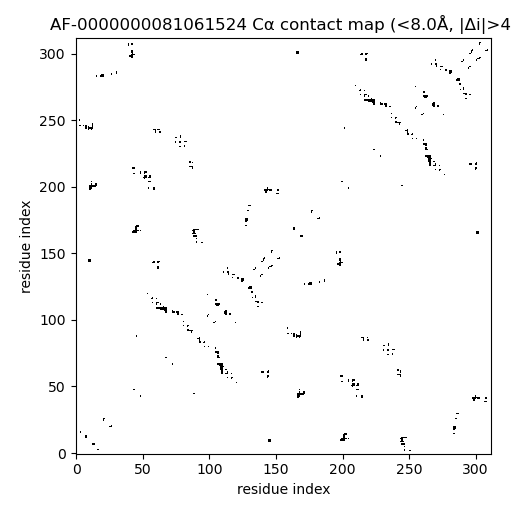1 98.5 99 SER A C 1
ATOM 789 O O . SER A 1 99 ? -4.43 -4.094 -18.625 1 98.5 99 SER A O 1
ATOM 791 N N . ILE A 1 100 ? -5.152 -4.977 -16.688 1 98.69 100 ILE A N 1
ATOM 792 C CA . ILE A 1 100 ? -4.164 -6.047 -16.672 1 98.69 100 ILE A CA 1
ATOM 793 C C . ILE A 1 100 ? -4.434 -7.027 -17.812 1 98.69 100 ILE A C 1
ATOM 795 O O . ILE A 1 100 ? -3.5 -7.57 -18.406 1 98.69 100 ILE A O 1
ATOM 799 N N . LYS A 1 101 ? -5.703 -7.242 -18.125 1 98.38 101 LYS A N 1
ATOM 800 C CA . LYS A 1 101 ? -6.031 -8.086 -19.266 1 98.38 101 LYS A CA 1
ATOM 801 C C . LYS A 1 101 ? -5.496 -7.484 -20.562 1 98.38 101 LYS A C 1
ATOM 803 O O . LYS A 1 101 ? -4.977 -8.203 -21.422 1 98.38 101 LYS A O 1
ATOM 808 N N . GLU A 1 102 ? -5.656 -6.234 -20.719 1 98.31 102 GLU A N 1
ATOM 809 C CA . GLU A 1 102 ? -5.227 -5.523 -21.922 1 98.31 102 GLU A CA 1
ATOM 810 C C . GLU A 1 102 ? -3.709 -5.402 -21.984 1 98.31 102 GLU A C 1
ATOM 812 O O . GLU A 1 102 ? -3.119 -5.43 -23.062 1 98.31 102 GLU A O 1
ATOM 817 N N . ALA A 1 103 ? -3.131 -5.223 -20.891 1 98.5 103 ALA A N 1
ATOM 818 C CA . ALA A 1 103 ? -1.687 -5.078 -20.734 1 98.5 103 ALA A CA 1
ATOM 819 C C . ALA A 1 103 ? -1.174 -5.93 -19.578 1 98.5 103 ALA A C 1
ATOM 821 O O . ALA A 1 103 ? -0.994 -5.434 -18.469 1 98.5 103 ALA A O 1
ATOM 822 N N . PRO A 1 104 ? -0.83 -7.133 -19.875 1 98.81 104 PRO A N 1
ATOM 823 C CA . PRO A 1 104 ? -0.447 -8.062 -18.812 1 98.81 104 PRO A CA 1
ATOM 824 C C . PRO A 1 104 ? 0.789 -7.605 -18.031 1 98.81 104 PRO A C 1
ATOM 826 O O . PRO A 1 104 ? 1.623 -6.875 -18.578 1 98.81 104 PRO A O 1
ATOM 829 N N . VAL A 1 105 ? 0.879 -8.094 -16.844 1 98.94 105 VAL A N 1
ATOM 830 C CA . VAL A 1 105 ? 1.978 -7.742 -15.945 1 98.94 105 VAL A CA 1
ATOM 831 C C . VAL A 1 105 ? 3.309 -8.1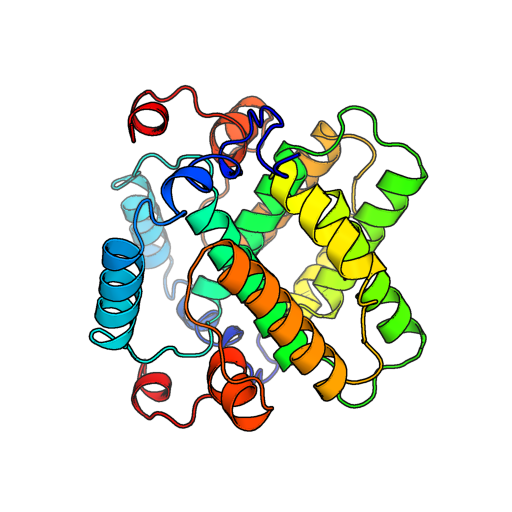33 -16.578 1 98.94 105 VAL A C 1
ATOM 833 O O . VAL A 1 105 ? 3.434 -9.219 -17.156 1 98.94 105 VAL A O 1
ATOM 836 N N . LYS A 1 106 ? 4.207 -7.246 -16.547 1 98.94 106 LYS A N 1
ATOM 837 C CA . LYS A 1 106 ? 5.578 -7.516 -16.969 1 98.94 106 LYS A CA 1
ATOM 838 C C . LYS A 1 106 ? 6.523 -7.551 -15.766 1 98.94 106 LYS A C 1
ATOM 840 O O . LYS A 1 106 ? 6.91 -6.504 -15.242 1 98.94 106 LYS A O 1
ATOM 845 N N . ALA A 1 107 ? 6.953 -8.75 -15.336 1 98.81 107 ALA A N 1
ATOM 846 C CA . ALA A 1 107 ? 7.766 -8.922 -14.133 1 98.81 107 ALA A CA 1
ATOM 847 C C . ALA A 1 107 ? 9.086 -9.617 -14.461 1 98.81 107 ALA A C 1
ATOM 849 O O . ALA A 1 107 ? 9.688 -10.258 -13.594 1 98.81 107 ALA A O 1
ATOM 850 N N . GLU A 1 108 ? 9.453 -9.477 -15.742 1 98.75 108 GLU A N 1
ATOM 851 C CA . GLU A 1 108 ? 10.625 -10.219 -16.188 1 98.75 108 GLU A CA 1
ATOM 852 C C . GLU A 1 108 ? 11.914 -9.547 -15.734 1 98.75 108 GLU A C 1
ATOM 854 O O . GLU A 1 108 ? 12.992 -10.148 -15.781 1 98.75 108 GLU A O 1
ATOM 859 N N . SER A 1 109 ? 11.836 -8.344 -15.352 1 98.81 109 SER A N 1
ATOM 860 C CA . SER A 1 109 ? 12.969 -7.59 -14.812 1 98.81 109 SER A CA 1
ATOM 861 C C . SER A 1 109 ? 12.492 -6.375 -14.023 1 98.81 109 SER A C 1
ATOM 863 O O . SER A 1 109 ? 11.336 -5.965 -14.133 1 98.81 109 SER A O 1
ATOM 865 N N . ARG A 1 110 ? 13.422 -5.812 -13.234 1 98.75 110 ARG A N 1
ATOM 866 C CA . ARG A 1 110 ? 13.141 -4.559 -12.547 1 98.75 110 ARG A CA 1
ATOM 867 C C . ARG A 1 110 ? 12.656 -3.49 -13.516 1 98.75 110 ARG A C 1
ATOM 869 O O . ARG A 1 110 ? 11.641 -2.84 -13.273 1 98.75 110 ARG A O 1
ATOM 876 N N . THR A 1 111 ? 13.391 -3.309 -14.609 1 98.88 111 THR A N 1
ATOM 877 C CA . THR A 1 111 ? 13.07 -2.289 -15.602 1 98.88 111 THR A CA 1
ATOM 878 C C . THR A 1 111 ? 11.672 -2.514 -16.172 1 98.88 111 THR A C 1
ATOM 880 O O . THR A 1 111 ? 10.867 -1.581 -16.234 1 98.88 111 THR A O 1
ATOM 883 N N . GLU A 1 112 ? 11.367 -3.742 -16.531 1 98.88 112 GLU A N 1
ATOM 884 C CA . GLU A 1 112 ? 10.078 -4.047 -17.141 1 98.88 112 GLU A CA 1
ATOM 885 C C . GLU A 1 112 ? 8.938 -3.805 -16.156 1 98.88 112 GLU A C 1
ATOM 887 O O . GLU A 1 112 ? 7.891 -3.271 -16.516 1 98.88 112 GLU A O 1
ATOM 892 N N . LEU A 1 113 ? 9.148 -4.215 -14.922 1 98.94 113 LEU A N 1
ATOM 893 C CA . LEU A 1 113 ? 8.109 -4.02 -13.914 1 98.94 113 LEU A CA 1
ATOM 894 C C . LEU A 1 113 ? 7.891 -2.537 -13.641 1 98.94 113 LEU A C 1
ATOM 896 O O . LEU A 1 113 ? 6.746 -2.082 -13.555 1 98.94 113 LEU A O 1
ATOM 900 N N . CYS A 1 114 ? 8.969 -1.771 -13.492 1 98.88 114 CYS A N 1
ATOM 901 C CA . CYS A 1 114 ? 8.883 -0.335 -13.25 1 98.88 114 CYS A CA 1
ATOM 902 C C . CYS A 1 114 ? 8.133 0.363 -14.375 1 98.88 114 CYS A C 1
ATOM 904 O O . CYS A 1 114 ? 7.238 1.176 -14.117 1 98.88 114 CYS A O 1
ATOM 906 N N . MET A 1 115 ? 8.484 0.022 -15.586 1 98.94 115 MET A N 1
ATOM 907 C CA . MET A 1 115 ? 7.859 0.649 -16.75 1 98.94 115 MET A CA 1
ATOM 908 C C . MET A 1 115 ? 6.383 0.273 -16.844 1 98.94 115 MET A C 1
ATOM 910 O O . MET A 1 115 ? 5.539 1.126 -17.109 1 98.94 115 MET A O 1
ATOM 914 N N . TRP A 1 116 ? 6.113 -0.96 -16.672 1 98.94 116 TRP A N 1
ATOM 915 C CA . TRP A 1 116 ? 4.73 -1.423 -16.703 1 98.94 116 TRP A CA 1
ATOM 916 C C . TRP A 1 116 ? 3.885 -0.702 -15.664 1 98.94 116 TRP A C 1
ATOM 918 O O . TRP A 1 116 ? 2.785 -0.229 -15.961 1 98.94 116 TRP A O 1
ATOM 928 N N . LEU A 1 117 ? 4.367 -0.651 -14.469 1 98.94 117 LEU A N 1
ATOM 929 C CA . LEU A 1 117 ? 3.641 -0.002 -13.383 1 98.94 117 LEU A CA 1
ATOM 930 C C . LEU A 1 117 ? 3.414 1.475 -13.688 1 98.94 117 LEU A C 1
ATOM 932 O O . LEU A 1 117 ? 2.344 2.014 -13.398 1 98.94 117 LEU A O 1
ATOM 936 N N . CYS A 1 118 ? 4.434 2.141 -14.18 1 98.88 118 CYS A N 1
ATOM 937 C CA . CYS A 1 118 ? 4.301 3.541 -14.57 1 98.88 118 CYS A CA 1
ATOM 938 C C . CYS A 1 118 ? 3.209 3.711 -15.617 1 98.88 118 CYS A C 1
ATOM 940 O O . CYS A 1 118 ? 2.396 4.633 -15.531 1 98.88 118 CYS A O 1
ATOM 942 N N . ASP A 1 119 ? 3.166 2.83 -16.562 1 98.81 119 ASP A N 1
ATOM 943 C CA . ASP A 1 119 ? 2.143 2.877 -17.594 1 98.81 119 ASP A CA 1
ATOM 944 C C . ASP A 1 119 ? 0.75 2.674 -17 1 98.81 119 ASP A C 1
ATOM 946 O O . ASP A 1 119 ? -0.198 3.367 -17.375 1 98.81 119 ASP A O 1
ATOM 950 N N . GLN A 1 120 ? 0.645 1.72 -16.156 1 98.88 120 GLN A N 1
ATOM 951 C CA . GLN A 1 120 ? -0.632 1.489 -15.492 1 98.88 120 GLN A CA 1
ATOM 952 C C . GLN A 1 120 ? -1.075 2.725 -14.711 1 98.88 120 GLN A C 1
ATOM 954 O O . GLN A 1 120 ? -2.252 3.09 -14.734 1 98.88 120 GLN A O 1
ATOM 959 N N . HIS A 1 121 ? -0.163 3.33 -13.93 1 98.62 121 HIS A N 1
ATOM 960 C CA . HIS A 1 121 ? -0.464 4.547 -13.18 1 98.62 121 HIS A CA 1
ATOM 961 C C . HIS A 1 121 ? -0.909 5.672 -14.109 1 98.62 121 HIS A C 1
ATOM 963 O O . HIS A 1 121 ? -1.842 6.41 -13.789 1 98.62 121 HIS A O 1
ATOM 969 N N . ASN A 1 122 ? -0.287 5.812 -15.273 1 98.38 122 ASN A N 1
ATOM 970 C CA . ASN A 1 122 ? -0.653 6.836 -16.25 1 98.38 122 ASN A CA 1
ATOM 971 C C . ASN A 1 122 ? -2.031 6.57 -16.844 1 98.38 122 ASN A C 1
ATOM 973 O O . ASN A 1 122 ? -2.766 7.508 -17.156 1 98.38 122 ASN A O 1
ATOM 977 N N . ARG A 1 123 ? -2.375 5.32 -17.094 1 98 123 ARG A N 1
ATOM 978 C CA . ARG A 1 123 ? -3.723 5 -17.547 1 98 123 ARG A CA 1
ATOM 979 C C . ARG A 1 123 ? -4.77 5.531 -16.578 1 98 123 ARG A C 1
ATOM 981 O O . ARG A 1 123 ? -5.781 6.105 -17 1 98 123 ARG A O 1
ATOM 988 N N . VAL A 1 124 ? -4.531 5.332 -15.312 1 96.94 124 VAL A N 1
ATOM 989 C CA . VAL A 1 124 ? -5.445 5.828 -14.289 1 96.94 124 VAL A CA 1
ATOM 990 C C . VAL A 1 124 ? -5.43 7.355 -14.273 1 96.94 124 VAL A C 1
ATOM 992 O O . VAL A 1 124 ? -6.484 7.992 -14.188 1 96.94 124 VAL A O 1
ATOM 995 N N . ASN A 1 125 ? -4.188 7.953 -14.328 1 94.44 125 ASN A N 1
ATOM 996 C CA . ASN A 1 125 ? -4.074 9.406 -14.375 1 94.44 125 ASN A CA 1
ATOM 997 C C . ASN A 1 125 ? -4.906 10 -15.508 1 94.44 125 ASN A C 1
ATOM 999 O O . ASN A 1 125 ? -5.617 10.984 -15.312 1 94.44 125 ASN A O 1
ATOM 1003 N N . LYS A 1 126 ? -4.812 9.43 -16.672 1 95.56 126 LYS A N 1
ATOM 1004 C CA . LYS A 1 126 ? -5.555 9.914 -17.828 1 95.56 126 LYS A CA 1
ATOM 1005 C C . LYS A 1 126 ? -7.059 9.867 -17.578 1 95.56 126 LYS A C 1
ATOM 1007 O O . LYS A 1 126 ? -7.773 10.82 -17.891 1 95.56 126 LYS A O 1
ATOM 1012 N N . LYS A 1 127 ? -7.504 8.797 -17.031 1 91.88 127 LYS A N 1
ATOM 1013 C CA . LYS A 1 127 ? -8.93 8.648 -16.734 1 91.88 127 LYS A CA 1
ATOM 1014 C C . LYS A 1 127 ? -9.391 9.711 -15.75 1 91.88 127 LYS A C 1
ATOM 1016 O O . LYS A 1 127 ? -10.539 10.156 -15.805 1 91.88 127 LYS A O 1
ATOM 1021 N N . LEU A 1 128 ? -8.523 10.141 -14.844 1 89.25 128 LEU A N 1
ATOM 1022 C CA . LEU A 1 128 ? -8.867 11.07 -13.781 1 89.25 128 LEU A CA 1
ATOM 1023 C C . LEU A 1 128 ? -8.547 12.508 -14.188 1 89.25 128 LEU A C 1
ATOM 1025 O O . LEU A 1 128 ? -8.719 13.438 -13.391 1 89.25 128 LEU A O 1
ATOM 1029 N N . GLY A 1 129 ? -8.016 12.672 -15.398 1 89.12 129 GLY A N 1
ATOM 1030 C CA . GLY A 1 129 ? -7.672 14 -15.867 1 89.12 129 GLY A CA 1
ATOM 1031 C C . GLY A 1 129 ? -6.438 14.57 -15.203 1 89.12 129 GLY A C 1
ATOM 1032 O O . GLY A 1 129 ? -6.297 15.789 -15.078 1 89.12 129 GLY A O 1
ATOM 1033 N N . LYS A 1 130 ? -5.617 13.75 -14.641 1 88.44 130 LYS A N 1
ATOM 1034 C CA . LYS A 1 130 ? -4.363 14.148 -14.008 1 88.44 130 LYS A CA 1
ATOM 1035 C C . LYS A 1 130 ? -3.213 14.117 -15.016 1 88.44 130 LYS A C 1
ATOM 1037 O O . LYS A 1 130 ? -3.281 13.414 -16.016 1 88.44 130 LYS A O 1
ATOM 1042 N N . PRO A 1 131 ? -2.178 14.867 -14.734 1 92.62 131 PRO A N 1
ATOM 1043 C CA . PRO A 1 131 ? -1.021 14.82 -15.633 1 92.62 131 PRO A CA 1
ATOM 1044 C C . PRO A 1 131 ? -0.359 13.445 -15.672 1 92.62 131 PRO A C 1
ATOM 1046 O O . PRO A 1 131 ? -0.301 12.758 -14.648 1 92.62 131 PRO A O 1
ATOM 1049 N N . VAL A 1 132 ? 0.16 13.102 -16.828 1 95.62 132 VAL A N 1
ATOM 1050 C CA . VAL A 1 132 ? 0.88 11.836 -16.969 1 95.62 132 VAL A CA 1
ATOM 1051 C C . VAL A 1 132 ? 2.328 12.016 -16.516 1 95.62 132 VAL A C 1
ATOM 1053 O O . VAL A 1 132 ? 2.881 13.117 -16.609 1 95.62 132 VAL A O 1
ATOM 1056 N N . PHE A 1 133 ? 2.871 10.992 -16.016 1 96.31 133 PHE A N 1
ATOM 1057 C CA . PHE A 1 133 ? 4.277 10.922 -15.633 1 96.31 133 PHE A CA 1
ATOM 1058 C C . PHE A 1 133 ? 5.141 10.5 -16.812 1 96.31 133 PHE A C 1
ATOM 1060 O O . PHE A 1 133 ? 4.734 9.672 -17.625 1 96.31 133 PHE A O 1
ATOM 1067 N N . ASP A 1 134 ? 6.332 11.141 -16.953 1 97.38 134 ASP A N 1
ATOM 1068 C CA . ASP A 1 134 ? 7.289 10.727 -17.984 1 97.38 134 ASP A CA 1
ATOM 1069 C C . ASP A 1 134 ? 7.996 9.43 -17.578 1 97.38 134 ASP A C 1
ATOM 1071 O O . ASP A 1 134 ? 9.008 9.461 -16.875 1 97.38 134 ASP A O 1
ATOM 1075 N N . CYS A 1 135 ? 7.574 8.336 -18.125 1 98.38 135 CYS A N 1
ATOM 1076 C CA . CYS A 1 135 ? 8.055 7.023 -17.703 1 98.38 135 CYS A CA 1
ATOM 1077 C C . CYS A 1 135 ? 9.406 6.715 -18.328 1 98.38 135 CYS A C 1
ATOM 1079 O O . CYS A 1 135 ? 9.5 6.512 -19.547 1 98.38 135 CYS A O 1
ATOM 1081 N N . ASN A 1 136 ? 10.414 6.762 -17.625 1 98.31 136 ASN A N 1
ATOM 1082 C CA . ASN A 1 136 ? 11.758 6.266 -17.906 1 98.31 136 ASN A CA 1
ATOM 1083 C C . ASN A 1 136 ? 12.516 5.953 -16.625 1 98.31 136 ASN A C 1
ATOM 1085 O O . ASN A 1 136 ? 12.156 6.449 -15.547 1 98.31 136 ASN A O 1
ATOM 1089 N N . MET A 1 137 ? 13.508 5.129 -16.734 1 98.31 137 MET A N 1
ATOM 1090 C CA . MET A 1 137 ? 14.133 4.582 -15.539 1 98.31 137 MET A CA 1
ATOM 1091 C C . MET A 1 137 ? 14.812 5.684 -14.727 1 98.31 137 MET A C 1
ATOM 1093 O O . MET A 1 137 ? 14.844 5.621 -13.5 1 98.31 137 MET A O 1
ATOM 1097 N N . LYS A 1 138 ? 15.359 6.652 -15.367 1 97.88 138 LYS A N 1
ATOM 1098 C CA . LYS A 1 138 ? 15.984 7.762 -14.656 1 97.88 138 LYS A CA 1
ATOM 1099 C C . LYS A 1 138 ? 14.977 8.484 -13.766 1 97.88 138 LYS A C 1
ATOM 1101 O O . LYS A 1 138 ? 15.219 8.672 -12.57 1 97.88 138 LYS A O 1
ATOM 1106 N N . ASN A 1 139 ? 13.812 8.852 -14.336 1 97.75 139 ASN A N 1
ATOM 1107 C CA . ASN A 1 139 ? 12.766 9.547 -13.594 1 97.75 139 ASN A CA 1
ATOM 1108 C C . ASN A 1 139 ? 12.172 8.656 -12.5 1 97.75 139 ASN A C 1
ATOM 1110 O O . ASN A 1 139 ? 11.875 9.125 -11.398 1 97.75 139 ASN A O 1
ATOM 1114 N N . LEU A 1 140 ? 11.984 7.414 -12.812 1 98.31 140 LEU A N 1
ATOM 1115 C CA . LEU A 1 140 ? 11.406 6.473 -11.859 1 98.31 140 LEU A CA 1
ATOM 1116 C C . LEU A 1 140 ? 12.344 6.242 -10.68 1 98.31 140 LEU A C 1
ATOM 1118 O O . LEU A 1 140 ? 11.906 6.211 -9.531 1 98.31 140 LEU A O 1
ATOM 1122 N N . ASP A 1 141 ? 13.609 6.121 -10.938 1 96.5 141 ASP A N 1
ATOM 1123 C CA . ASP A 1 141 ? 14.578 5.953 -9.859 1 96.5 141 ASP A CA 1
ATOM 1124 C C . ASP A 1 141 ? 14.648 7.203 -8.984 1 96.5 141 ASP A C 1
ATOM 1126 O O . ASP A 1 141 ? 14.734 7.109 -7.758 1 96.5 141 ASP A O 1
ATOM 1130 N N . GLU A 1 142 ? 14.641 8.305 -9.617 1 95.31 142 GLU A N 1
ATOM 1131 C CA . GLU A 1 142 ? 14.68 9.57 -8.883 1 95.31 142 GLU A CA 1
ATOM 1132 C C . GLU A 1 142 ? 13.484 9.695 -7.941 1 95.31 142 GLU A C 1
ATOM 1134 O O . GLU A 1 142 ? 13.625 10.156 -6.809 1 95.31 142 GLU A O 1
ATOM 1139 N N . ARG A 1 143 ? 12.359 9.234 -8.344 1 95.31 143 ARG A N 1
ATOM 1140 C CA . ARG A 1 143 ? 11.117 9.438 -7.609 1 95.31 143 ARG A CA 1
ATOM 1141 C C . ARG A 1 143 ? 10.922 8.352 -6.551 1 95.31 143 ARG A C 1
ATOM 1143 O O . ARG A 1 143 ? 10.367 8.617 -5.48 1 95.31 143 ARG A O 1
ATOM 1150 N N . TRP A 1 144 ? 11.438 7.109 -6.863 1 96.56 144 TRP A N 1
ATOM 1151 C CA . TRP A 1 144 ? 10.945 6.004 -6.051 1 96.56 144 TRP A CA 1
ATOM 1152 C C . TRP A 1 144 ? 12.102 5.219 -5.441 1 96.56 144 TRP A C 1
ATOM 1154 O O . TRP A 1 144 ? 11.898 4.383 -4.559 1 96.56 144 TRP A O 1
ATOM 1164 N N . LYS A 1 145 ? 13.305 5.406 -5.922 1 94.19 145 LYS A N 1
ATOM 1165 C CA . LYS A 1 145 ? 14.43 4.605 -5.457 1 94.19 145 LYS A CA 1
ATOM 1166 C C . LYS A 1 145 ? 15.422 5.457 -4.668 1 94.19 145 LYS A C 1
ATOM 1168 O O . LYS A 1 145 ? 15.516 5.344 -3.445 1 94.19 145 LYS A O 1
ATOM 1173 N N . LYS A 1 146 ? 16.172 6.316 -5.305 1 90.75 146 LYS A N 1
ATOM 1174 C CA . LYS A 1 146 ? 17.141 7.238 -4.738 1 90.75 146 LYS A CA 1
ATOM 1175 C C . LYS A 1 146 ? 17.156 8.562 -5.496 1 90.75 146 LYS A C 1
ATOM 1177 O O . LYS A 1 146 ? 17.406 8.594 -6.703 1 90.75 146 LYS A O 1
ATOM 1182 N N . SER A 1 147 ? 16.906 9.539 -4.73 1 91.19 147 SER A N 1
ATOM 1183 C CA . SER A 1 147 ? 16.891 10.852 -5.352 1 91.19 147 SER A CA 1
ATOM 1184 C C . SER A 1 147 ? 18.266 11.508 -5.336 1 91.19 147 SER A C 1
ATOM 1186 O O . SER A 1 147 ? 19 11.391 -4.355 1 91.19 147 SER A O 1
ATOM 1188 N N . THR A 1 148 ? 18.578 12.164 -6.379 1 89.5 148 THR A N 1
ATOM 1189 C CA . THR A 1 148 ? 19.812 12.93 -6.461 1 89.5 148 THR A CA 1
ATOM 1190 C C . THR A 1 148 ? 19.609 14.352 -5.945 1 89.5 148 THR A C 1
ATOM 1192 O O . THR A 1 148 ? 20.547 15.141 -5.867 1 89.5 148 THR A O 1
ATOM 1195 N N . ASN A 1 149 ? 18.406 14.672 -5.715 1 88.56 149 ASN A N 1
ATOM 1196 C CA . ASN A 1 149 ? 18.078 15.992 -5.184 1 88.56 149 ASN A CA 1
ATOM 1197 C C . ASN A 1 149 ? 18.562 16.141 -3.744 1 88.56 149 ASN A C 1
ATOM 1199 O O . ASN A 1 149 ? 18.172 15.367 -2.873 1 88.56 149 ASN A O 1
ATOM 1203 N N . PRO A 1 150 ? 19.344 17.156 -3.467 1 86.94 150 PRO A N 1
ATOM 1204 C CA . PRO A 1 150 ? 19.875 17.344 -2.111 1 86.94 150 PRO A CA 1
ATOM 1205 C C . PRO A 1 150 ? 18.766 17.5 -1.071 1 86.94 150 PRO A C 1
ATOM 1207 O O . PRO A 1 150 ? 18.953 17.172 0.101 1 86.94 150 PRO A O 1
ATOM 1210 N N . LYS A 1 151 ? 17.641 17.984 -1.458 1 84.62 151 LYS A N 1
ATOM 1211 C CA . LYS A 1 151 ? 16.531 18.156 -0.53 1 84.62 151 LYS A CA 1
ATOM 1212 C C . LYS A 1 151 ? 16.031 16.828 0.001 1 84.62 151 LYS A C 1
ATOM 1214 O O . LYS A 1 151 ? 15.375 16.766 1.044 1 84.62 151 LYS A O 1
ATOM 1219 N N . CYS A 1 152 ? 16.281 15.828 -0.735 1 84.94 152 CYS A N 1
ATOM 1220 C CA . CYS A 1 152 ? 15.82 14.5 -0.35 1 84.94 152 CYS A CA 1
ATOM 1221 C C . CYS A 1 152 ? 16.875 13.789 0.502 1 84.94 152 CYS A C 1
ATOM 1223 O O . CYS A 1 152 ? 16.594 12.727 1.065 1 84.94 152 CYS A O 1
ATOM 1225 N N . GLN A 1 153 ? 18.078 14.273 0.52 1 71.12 153 GLN A N 1
ATOM 1226 C CA . GLN A 1 153 ? 19.156 13.648 1.287 1 71.12 153 GLN A CA 1
ATOM 1227 C C . GLN A 1 153 ? 19.156 14.141 2.73 1 71.12 153 GLN A C 1
ATOM 1229 O O . GLN A 1 153 ? 19.625 13.445 3.631 1 71.12 153 GLN A O 1
ATOM 1234 N N . SER A 1 154 ? 18.922 15.516 3.033 1 56.53 154 SER A N 1
ATOM 1235 C CA . SER A 1 154 ? 19.219 16.203 4.285 1 56.53 154 SER A CA 1
ATOM 1236 C C . SER A 1 154 ? 18.312 15.727 5.414 1 56.53 154 SER A C 1
ATOM 1238 O O . SER A 1 154 ? 18.406 16.219 6.543 1 56.53 154 SER A O 1
ATOM 1240 N N . ASP A 1 155 ? 17.281 15.094 5.344 1 45.78 155 ASP A N 1
ATOM 1241 C CA . ASP A 1 155 ? 16.641 15.055 6.652 1 45.78 155 ASP A CA 1
ATOM 1242 C C . ASP A 1 155 ? 17.516 14.312 7.664 1 45.78 155 ASP A C 1
ATOM 1244 O O . ASP A 1 155 ? 17.531 13.078 7.699 1 45.78 155 ASP A O 1
ATOM 1248 N N . HIS A 1 156 ? 18.844 14.492 7.613 1 36.56 156 HIS A N 1
ATOM 1249 C CA . HIS A 1 156 ? 19.578 14.266 8.852 1 36.56 156 HIS A CA 1
ATOM 1250 C C . HIS A 1 156 ? 19.172 15.266 9.922 1 36.56 156 HIS A C 1
ATOM 1252 O O . HIS A 1 156 ? 18.891 16.438 9.625 1 36.56 156 HIS A O 1
ATOM 1258 N N . MET B 1 1 ? -21.109 2.441 -21.281 1 34.75 1 MET B N 1
ATOM 1259 C CA . MET B 1 1 ? -21.75 2.5 -19.984 1 34.75 1 MET B CA 1
ATOM 1260 C C . MET B 1 1 ? -20.734 2.678 -18.875 1 34.75 1 MET B C 1
ATOM 1262 O O . MET B 1 1 ? -19.719 1.973 -18.828 1 34.75 1 MET B O 1
ATOM 1266 N N . GLY B 1 2 ? -20.609 3.846 -18.25 1 41.59 2 GLY B N 1
ATOM 1267 C CA . GLY B 1 2 ? -19.469 4.418 -17.562 1 41.59 2 GLY B CA 1
ATOM 1268 C C . GLY B 1 2 ? -19.078 3.637 -16.328 1 41.59 2 GLY B C 1
ATOM 1269 O O . GLY B 1 2 ? -19.922 3.018 -15.672 1 41.59 2 GLY B O 1
ATOM 1270 N N . LEU B 1 3 ? -17.844 3.07 -16.328 1 49.06 3 LEU B N 1
ATOM 1271 C CA . LEU B 1 3 ? -17.219 2.371 -15.219 1 49.06 3 LEU B CA 1
ATOM 1272 C C . LEU B 1 3 ? -17.781 2.873 -13.883 1 49.06 3 LEU B C 1
ATOM 1274 O O . LEU B 1 3 ? -17.781 2.139 -12.891 1 49.06 3 LEU B O 1
ATOM 1278 N N . PHE B 1 4 ? -18.406 4.066 -13.977 1 53.19 4 PHE B N 1
ATOM 1279 C CA . PHE B 1 4 ? -18.781 4.746 -12.734 1 53.19 4 PHE B CA 1
ATOM 1280 C C . PHE B 1 4 ? -20.25 4.539 -12.422 1 53.19 4 PHE B C 1
ATOM 1282 O O . PHE B 1 4 ? -20.781 5.145 -11.484 1 53.19 4 PHE B O 1
ATOM 1289 N N . GLU B 1 5 ? -20.859 3.766 -13.258 1 53.34 5 GLU B N 1
ATOM 1290 C CA . GLU B 1 5 ? -22.297 3.648 -13.008 1 53.34 5 GLU B CA 1
ATOM 1291 C C . GLU B 1 5 ? -22.578 2.738 -11.82 1 53.34 5 GLU B C 1
ATOM 1293 O O . GLU B 1 5 ? -23.688 2.736 -11.273 1 53.34 5 GLU B O 1
ATOM 1298 N N . GLU B 1 6 ? -21.547 1.999 -11.453 1 56.78 6 GLU B N 1
ATOM 1299 C CA . GLU B 1 6 ? -21.844 1.06 -10.375 1 56.78 6 GLU B CA 1
ATOM 1300 C C . GLU B 1 6 ? -21.719 1.722 -9.008 1 56.78 6 GLU B C 1
ATOM 1302 O O . GLU B 1 6 ? -20.828 2.549 -8.797 1 56.78 6 GLU B O 1
ATOM 1307 N N . ASP B 1 7 ? -22.859 1.596 -8.242 1 57.25 7 ASP B N 1
ATOM 1308 C CA . ASP B 1 7 ? -22.891 2.076 -6.859 1 57.25 7 ASP B CA 1
ATOM 1309 C C . ASP B 1 7 ? -21.766 1.455 -6.035 1 57.25 7 ASP B C 1
ATOM 1311 O O . ASP B 1 7 ? -21.578 0.236 -6.047 1 57.25 7 ASP B O 1
ATOM 1315 N N . CYS B 1 8 ? -20.828 2.17 -5.66 1 70.38 8 CYS B N 1
ATOM 1316 C CA . CYS B 1 8 ? -19.75 1.75 -4.777 1 70.38 8 CYS B CA 1
ATOM 1317 C C . CYS B 1 8 ? -19.922 2.332 -3.379 1 70.38 8 CYS B C 1
ATOM 1319 O O . CYS B 1 8 ? -19.969 3.551 -3.211 1 70.38 8 CYS B O 1
ATOM 1321 N N . GLU B 1 9 ? -20.188 1.431 -2.365 1 70.62 9 GLU B N 1
ATOM 1322 C CA . GLU B 1 9 ? -20.406 1.83 -0.979 1 70.62 9 GLU B CA 1
ATOM 1323 C C . GLU B 1 9 ? -19.094 1.933 -0.218 1 70.62 9 GLU B C 1
ATOM 1325 O O . GLU B 1 9 ? -19.062 2.361 0.938 1 70.62 9 GLU B O 1
ATOM 1330 N N . ARG B 1 10 ? -18 1.647 -0.844 1 75.19 10 ARG B N 1
ATOM 1331 C CA . ARG B 1 10 ? -16.703 1.7 -0.153 1 75.19 10 ARG B CA 1
ATOM 1332 C C . ARG B 1 10 ? -16.188 3.131 -0.074 1 75.19 10 ARG B C 1
ATOM 1334 O O . ARG B 1 10 ? -16.328 3.902 -1.026 1 75.19 10 ARG B O 1
ATOM 1341 N N . PRO B 1 11 ? -15.656 3.562 1.056 1 69.25 11 PRO B N 1
ATOM 1342 C CA . PRO B 1 11 ? -15.148 4.93 1.169 1 69.25 11 PRO B CA 1
ATOM 1343 C C . PRO B 1 11 ? -14.188 5.297 0.035 1 69.25 11 PRO B C 1
ATOM 1345 O O . PRO B 1 11 ? -14.18 6.441 -0.419 1 69.25 11 PRO B O 1
ATOM 1348 N N . ALA B 1 12 ? -13.523 4.293 -0.424 1 70.38 12 ALA B N 1
ATOM 1349 C CA . ALA B 1 12 ? -12.523 4.539 -1.462 1 70.38 12 ALA B CA 1
ATOM 1350 C C . ALA B 1 12 ? -13.188 4.828 -2.805 1 70.38 12 ALA B C 1
ATOM 1352 O O . ALA B 1 12 ? -12.539 5.305 -3.736 1 70.38 12 ALA B O 1
ATOM 1353 N N . CYS B 1 13 ? -14.367 4.492 -2.787 1 72.31 13 CYS B N 1
ATOM 1354 C CA . CYS B 1 13 ? -15.094 4.816 -4.012 1 72.31 13 CYS B CA 1
ATOM 1355 C C . CYS B 1 13 ? -15.484 6.285 -4.039 1 72.31 13 CYS B C 1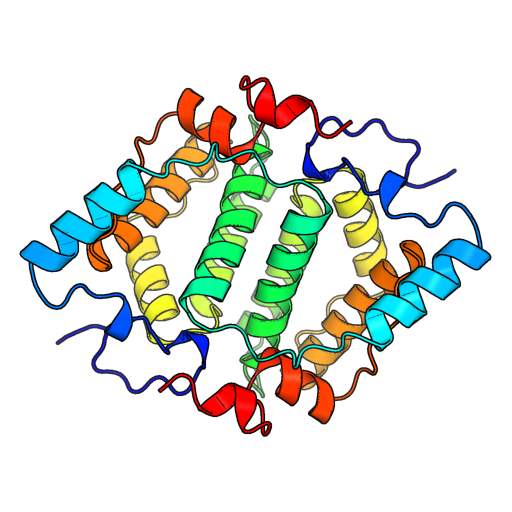
ATOM 1357 O O . CYS B 1 13 ? -15.852 6.816 -5.09 1 72.31 13 CYS B O 1
ATOM 1359 N N . ASP B 1 14 ? -15.438 6.801 -2.869 1 63.69 14 ASP B N 1
ATOM 1360 C CA . ASP B 1 14 ? -15.82 8.203 -2.762 1 63.69 14 ASP B CA 1
ATOM 1361 C C . ASP B 1 14 ? -14.758 9.117 -3.371 1 63.69 14 ASP B C 1
ATOM 1363 O O . ASP B 1 14 ? -13.602 8.711 -3.527 1 63.69 14 ASP B O 1
ATOM 1367 N N . ASP B 1 15 ? -15.039 10.125 -4.035 1 60.22 15 ASP B N 1
ATOM 1368 C CA . ASP B 1 15 ? -14.195 11.242 -4.449 1 60.22 15 ASP B CA 1
ATOM 1369 C C . ASP B 1 15 ? -13.727 11.07 -5.891 1 60.22 15 ASP B C 1
ATOM 1371 O O . ASP B 1 15 ? -13.195 12.008 -6.492 1 60.22 15 ASP B O 1
ATOM 1375 N N . VAL B 1 16 ? -13.805 9.68 -6.297 1 57.69 16 VAL B N 1
ATOM 1376 C CA . VAL B 1 16 ? -13.406 9.562 -7.695 1 57.69 16 VAL B CA 1
ATOM 1377 C C . VAL B 1 16 ? -14.227 10.523 -8.547 1 57.69 16 VAL B C 1
ATOM 1379 O O . VAL B 1 16 ? -13.688 11.203 -9.422 1 57.69 16 VAL B O 1
ATOM 1382 N N . LYS B 1 17 ? -15.477 10.555 -8.242 1 57.31 17 LYS B N 1
ATOM 1383 C CA . LYS B 1 17 ? -16.359 11.453 -8.961 1 57.31 17 LYS B CA 1
ATOM 1384 C C . LYS B 1 17 ? -15.961 12.906 -8.758 1 57.31 17 LYS B C 1
ATOM 1386 O O . LYS B 1 17 ? -16.062 13.727 -9.68 1 57.31 17 LYS B O 1
ATOM 1391 N N . LYS B 1 18 ? -15.43 13.164 -7.57 1 59.97 18 LYS B N 1
ATOM 1392 C CA . LYS B 1 18 ? -15.062 14.539 -7.25 1 59.97 18 LYS B CA 1
ATOM 1393 C C . LYS B 1 18 ? -13.711 14.898 -7.859 1 59.97 18 LYS B C 1
ATOM 1395 O O . LYS B 1 18 ? -13.406 16.078 -8.055 1 59.97 18 LYS B O 1
ATOM 1400 N N . MET B 1 19 ? -13.031 13.836 -8.18 1 59.22 19 MET B N 1
ATOM 1401 C CA . MET B 1 19 ? -11.695 14.078 -8.734 1 59.22 19 MET B CA 1
ATOM 1402 C C . MET B 1 19 ? -11.766 14.344 -10.234 1 59.22 19 MET B C 1
ATOM 1404 O O . MET B 1 19 ? -10.875 14.977 -10.797 1 59.22 19 MET B O 1
ATOM 1408 N N . LEU B 1 20 ? -12.859 14.016 -10.773 1 62.03 20 LEU B N 1
ATOM 1409 C CA . LEU B 1 20 ? -13.023 14.289 -12.203 1 62.03 20 LEU B CA 1
ATOM 1410 C C . LEU B 1 20 ? -13.32 15.766 -12.445 1 62.03 20 LEU B C 1
ATOM 1412 O O . LEU B 1 20 ? -14.242 16.312 -11.844 1 62.03 20 LEU B O 1
ATOM 1416 N N . PRO B 1 21 ? -12.289 16.438 -13.148 1 63 21 PRO B N 1
ATOM 1417 C CA . PRO B 1 21 ? -12.602 17.844 -13.406 1 63 21 PRO B CA 1
ATOM 1418 C C . PRO B 1 21 ? -13.93 18.031 -14.133 1 63 21 PRO B C 1
ATOM 1420 O O . PRO B 1 21 ? -14.258 17.25 -15.031 1 63 21 PRO B O 1
ATOM 1423 N N . SER B 1 22 ? -14.766 18.891 -13.57 1 65.44 22 SER B N 1
ATOM 1424 C CA . SER B 1 22 ? -16.078 19.141 -14.156 1 65.44 22 SER B CA 1
ATOM 1425 C C . SER B 1 22 ? -15.969 19.922 -15.461 1 65.44 22 SER B C 1
ATOM 1427 O O . SER B 1 22 ? -16.906 19.922 -16.266 1 65.44 22 SER B O 1
ATOM 1429 N N . SER B 1 23 ? -14.867 20.594 -15.594 1 66.56 23 SER B N 1
ATOM 1430 C CA . SER B 1 23 ? -14.656 21.375 -16.812 1 66.56 23 SER B CA 1
ATOM 1431 C C . SER B 1 23 ? -13.203 21.312 -17.25 1 66.56 23 SER B C 1
ATOM 1433 O O . SER B 1 23 ? -12.32 20.969 -16.469 1 66.56 23 SER B O 1
ATOM 1435 N N . LEU B 1 24 ? -13.078 21.469 -18.562 1 68.19 24 LEU B N 1
ATOM 1436 C CA . LEU B 1 24 ? -11.742 21.5 -19.141 1 68.19 24 LEU B CA 1
ATOM 1437 C C . LEU B 1 24 ? -10.883 22.578 -18.5 1 68.19 24 LEU B C 1
ATOM 1439 O O . LEU B 1 24 ? -9.688 22.391 -18.297 1 68.19 24 LEU B O 1
ATOM 1443 N N . ASP B 1 25 ? -11.5 23.688 -18.312 1 65.5 25 ASP B N 1
ATOM 1444 C CA . ASP B 1 25 ? -10.789 24.797 -17.672 1 65.5 25 ASP B CA 1
ATOM 1445 C C . ASP B 1 25 ? -10.328 24.406 -16.266 1 65.5 25 ASP B C 1
ATOM 1447 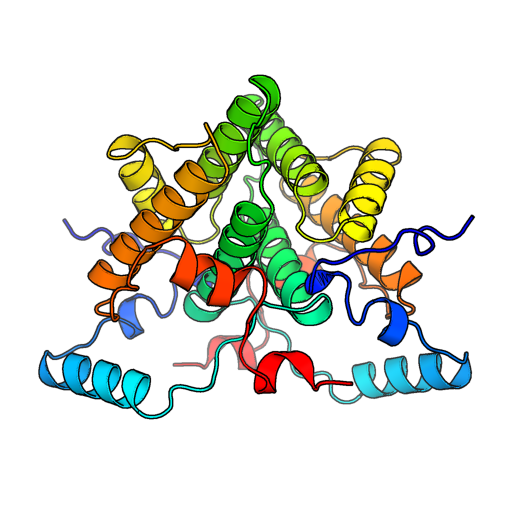O O . ASP B 1 25 ? -9.211 24.75 -15.859 1 65.5 25 ASP B O 1
ATOM 1451 N N . GLU B 1 26 ? -11.125 23.719 -15.586 1 67.88 26 GLU B N 1
ATOM 1452 C CA . GLU B 1 26 ? -10.766 23.266 -14.234 1 67.88 26 GLU B CA 1
ATOM 1453 C C . GLU B 1 26 ? -9.625 22.266 -14.273 1 67.88 26 GLU B C 1
ATOM 1455 O O . GLU B 1 26 ? -8.742 22.281 -13.414 1 67.88 26 GLU B O 1
ATOM 1460 N N . ALA B 1 27 ? -9.766 21.453 -15.25 1 66.06 27 ALA B N 1
ATOM 1461 C CA . ALA B 1 27 ? -8.703 20.453 -15.422 1 66.06 27 ALA B CA 1
ATOM 1462 C C . ALA B 1 27 ? -7.363 21.141 -15.68 1 66.06 27 ALA B C 1
ATOM 1464 O O . ALA B 1 27 ? -6.344 20.75 -15.102 1 66.06 27 ALA B O 1
ATOM 1465 N N . LYS B 1 28 ? -7.391 22.062 -16.484 1 66.56 28 LYS B N 1
ATOM 1466 C CA . LYS B 1 28 ? -6.176 22.797 -16.844 1 66.56 28 LYS B CA 1
ATOM 1467 C C . LYS B 1 28 ? -5.617 23.547 -15.641 1 66.56 28 LYS B C 1
ATOM 1469 O O . LYS B 1 28 ? -4.402 23.578 -15.422 1 66.56 28 LYS B O 1
ATOM 1474 N N . GLN B 1 29 ? -6.387 24.156 -14.852 1 61.84 29 GLN B N 1
ATOM 1475 C CA . GLN B 1 29 ? -5.969 24.891 -13.664 1 61.84 29 GLN B CA 1
ATOM 1476 C C . GLN B 1 29 ? -5.379 23.969 -12.617 1 61.84 29 GLN B C 1
ATOM 1478 O O . GLN B 1 29 ? -4.383 24.297 -11.969 1 61.84 29 GLN B O 1
ATOM 1483 N N . LEU B 1 30 ? -6.086 22.844 -12.516 1 63.62 30 LEU B N 1
ATOM 1484 C CA . LEU B 1 30 ? -5.594 21.844 -11.57 1 63.62 30 LEU B CA 1
ATOM 1485 C C . LEU B 1 30 ? -4.219 21.344 -11.977 1 63.62 30 LEU B C 1
ATOM 1487 O O . LEU B 1 30 ? -3.332 21.188 -11.141 1 63.62 30 LEU B O 1
ATOM 1491 N N . SER B 1 31 ? -4.152 21.109 -13.258 1 62.69 31 SER B N 1
ATOM 1492 C CA . SER B 1 31 ? -2.873 20.641 -13.789 1 62.69 31 SER B CA 1
ATOM 1493 C C . SER B 1 31 ? -1.773 21.672 -13.539 1 62.69 31 SER B C 1
ATOM 1495 O O . SER B 1 31 ? -0.66 21.328 -13.156 1 62.69 31 SER B O 1
ATOM 1497 N N . GLN B 1 32 ? -2.021 22.891 -13.828 1 58.59 32 GLN B N 1
ATOM 1498 C CA . GLN B 1 32 ? -1.059 23.969 -13.656 1 58.59 32 GLN B CA 1
ATOM 1499 C C . GLN B 1 32 ? -0.7 24.172 -12.18 1 58.59 32 GLN B C 1
ATOM 1501 O O . GLN B 1 32 ? 0.464 24.391 -11.844 1 58.59 32 GLN B O 1
ATOM 1506 N N . LYS B 1 33 ? -1.648 24.172 -11.352 1 60 33 LYS B N 1
ATOM 1507 C CA . LYS B 1 33 ? -1.416 24.312 -9.914 1 60 33 LYS B CA 1
ATOM 1508 C C . LYS B 1 33 ? -0.569 23.156 -9.383 1 60 33 LYS B C 1
ATOM 1510 O O . LYS B 1 33 ? 0.299 23.359 -8.531 1 60 33 LYS B O 1
ATOM 1515 N N . LEU B 1 34 ? -0.97 22.047 -9.914 1 58.97 34 LEU B N 1
ATOM 1516 C CA . LEU B 1 34 ? -0.176 20.891 -9.539 1 58.97 34 LEU B CA 1
ATOM 1517 C C . LEU B 1 34 ? 1.253 21.016 -10.055 1 58.97 34 LEU B C 1
ATOM 1519 O O . LEU B 1 34 ? 2.199 20.594 -9.383 1 58.97 34 LEU B O 1
ATOM 1523 N N . ALA B 1 35 ? 1.359 21.641 -11.227 1 55.06 35 ALA B N 1
ATOM 1524 C CA . ALA B 1 35 ? 2.676 21.859 -11.82 1 55.06 35 ALA B CA 1
ATOM 1525 C C . ALA B 1 35 ? 3.459 22.922 -11.039 1 55.06 35 ALA B C 1
ATOM 1527 O O . ALA B 1 35 ? 4.676 22.797 -10.883 1 55.06 35 ALA B O 1
ATOM 1528 N N . SER B 1 36 ? 2.893 23.984 -10.672 1 50.66 36 SER B N 1
ATOM 1529 C CA . SER B 1 36 ? 3.564 25.125 -10.055 1 50.66 36 SER B CA 1
ATOM 1530 C C . SER B 1 36 ? 4.059 24.781 -8.648 1 50.66 36 SER B C 1
ATOM 1532 O O . SER B 1 36 ? 5.062 25.328 -8.188 1 50.66 36 SER B O 1
ATOM 1534 N N . LYS B 1 37 ? 3.398 24.109 -7.754 1 53.91 37 LYS B N 1
ATOM 1535 C CA . LYS B 1 37 ? 3.844 23.797 -6.398 1 53.91 37 LYS B CA 1
ATOM 1536 C C . LYS B 1 37 ? 4.582 22.469 -6.355 1 53.91 37 LYS B C 1
ATOM 1538 O O . LYS B 1 37 ? 4.023 21.453 -5.922 1 53.91 37 LYS B O 1
ATOM 1543 N N . GLN B 1 38 ? 5.387 22.297 -7.316 1 57.78 38 GLN B N 1
ATOM 1544 C CA . GLN B 1 38 ? 6.102 21.047 -7.555 1 57.78 38 GLN B CA 1
ATOM 1545 C C . GLN B 1 38 ? 7.047 20.719 -6.402 1 57.78 38 GLN B C 1
ATOM 1547 O O . GLN B 1 38 ? 8.211 21.109 -6.422 1 57.78 38 GLN B O 1
ATOM 1552 N N . LYS B 1 39 ? 6.441 20.594 -5.207 1 65.75 39 LYS B N 1
ATOM 1553 C CA . LYS B 1 39 ? 7.285 20.125 -4.113 1 65.75 39 LYS B CA 1
ATOM 1554 C C . LYS B 1 39 ? 8.078 18.891 -4.527 1 65.75 39 LYS B C 1
ATOM 1556 O O . LYS B 1 39 ? 7.582 18.047 -5.27 1 65.75 39 LYS B O 1
ATOM 1561 N N . VAL B 1 40 ? 9.352 19.031 -4.395 1 75.19 40 VAL B N 1
ATOM 1562 C CA . VAL B 1 40 ? 10.273 17.922 -4.637 1 75.19 40 VAL B CA 1
ATOM 1563 C C . VAL B 1 40 ? 9.703 16.641 -4.035 1 75.19 40 VAL B C 1
ATOM 1565 O O . VAL B 1 40 ? 9.289 16.625 -2.873 1 75.19 40 VAL B O 1
ATOM 1568 N N . GLN B 1 41 ? 9.406 15.742 -4.984 1 85.94 41 GLN B N 1
ATOM 1569 C CA . GLN B 1 41 ? 8.961 14.438 -4.512 1 85.94 41 GLN B CA 1
ATOM 1570 C C . GLN B 1 41 ? 10.141 13.508 -4.258 1 85.94 41 GLN B C 1
ATOM 1572 O O . GLN B 1 41 ? 10.906 13.195 -5.176 1 85.94 41 GLN B O 1
ATOM 1577 N N . CYS B 1 42 ? 10.375 13.125 -3.012 1 89.19 42 CYS B N 1
ATOM 1578 C CA . CYS B 1 42 ? 11.461 12.234 -2.609 1 89.19 42 CYS B CA 1
ATOM 1579 C C . CYS B 1 42 ? 10.953 10.805 -2.441 1 89.19 42 CYS B C 1
ATOM 1581 O O . CYS B 1 42 ? 9.773 10.586 -2.162 1 89.19 42 CYS B O 1
ATOM 1583 N N . PRO B 1 43 ? 11.836 9.844 -2.686 1 92.56 43 PRO B N 1
ATOM 1584 C CA . PRO B 1 43 ? 11.43 8.477 -2.352 1 92.56 43 PRO B CA 1
ATOM 1585 C C . PRO B 1 43 ? 10.938 8.344 -0.913 1 92.56 43 PRO B C 1
ATOM 1587 O O . PRO B 1 43 ? 11.484 8.969 -0.005 1 92.56 43 PRO B O 1
ATOM 1590 N N . PRO B 1 44 ? 9.836 7.586 -0.77 1 92.19 44 PRO B N 1
ATOM 1591 C CA . PRO B 1 44 ? 9.305 7.477 0.592 1 92.19 44 PRO B CA 1
ATOM 1592 C C . PRO B 1 44 ? 10.289 6.816 1.556 1 92.19 44 PRO B C 1
ATOM 1594 O O . PRO B 1 44 ? 10.984 5.871 1.181 1 92.19 44 PRO B O 1
ATOM 1597 N N . ARG B 1 45 ? 10.336 7.336 2.713 1 89.25 45 ARG B N 1
ATOM 1598 C CA . ARG B 1 45 ? 11.117 6.73 3.785 1 89.25 45 ARG B CA 1
ATOM 1599 C C . ARG B 1 45 ? 10.273 5.762 4.602 1 89.25 45 ARG B C 1
ATOM 1601 O O . ARG B 1 45 ? 9.094 5.547 4.297 1 89.25 45 ARG B O 1
ATOM 1608 N N . SER B 1 46 ? 10.898 5.145 5.551 1 85.75 46 SER B N 1
ATOM 1609 C CA . SER B 1 46 ? 10.32 4 6.254 1 85.75 46 SER B CA 1
ATOM 1610 C C . SER B 1 46 ? 8.953 4.34 6.836 1 85.75 46 SER B C 1
ATOM 1612 O O . SER B 1 46 ? 7.984 3.613 6.621 1 85.75 46 SER B O 1
ATOM 1614 N N . ALA B 1 47 ? 8.828 5.477 7.516 1 86.69 47 ALA B N 1
ATOM 1615 C CA . ALA B 1 47 ? 7.582 5.824 8.188 1 86.69 47 ALA B CA 1
ATOM 1616 C C . ALA B 1 47 ? 6.453 6.031 7.184 1 86.69 47 ALA B C 1
ATOM 1618 O O . ALA B 1 47 ? 5.355 5.496 7.355 1 86.69 47 ALA B O 1
ATOM 1619 N N . GLU B 1 48 ? 6.762 6.824 6.16 1 91.62 48 GLU B N 1
ATOM 1620 C CA . GLU B 1 48 ? 5.762 7.094 5.133 1 91.62 48 GLU B CA 1
ATOM 1621 C C . GLU B 1 48 ? 5.367 5.816 4.395 1 91.62 48 GLU B C 1
ATOM 1623 O O . GLU B 1 48 ? 4.184 5.562 4.172 1 91.62 48 GLU B O 1
ATOM 1628 N N . LEU B 1 49 ? 6.383 5.039 4.031 1 94.31 49 LEU B N 1
ATOM 1629 C CA . LEU B 1 49 ? 6.113 3.787 3.336 1 94.31 49 LEU B CA 1
ATOM 1630 C C . LEU B 1 49 ? 5.312 2.836 4.219 1 94.31 49 LEU B C 1
ATOM 1632 O O . LEU B 1 49 ? 4.355 2.209 3.754 1 94.31 49 LEU B O 1
ATOM 1636 N N . GLY B 1 50 ? 5.727 2.725 5.418 1 95.31 50 GLY B N 1
ATOM 1637 C CA . GLY B 1 50 ? 4.996 1.88 6.348 1 95.31 50 GLY B CA 1
ATOM 1638 C C . GLY B 1 50 ? 3.531 2.252 6.469 1 95.31 50 GLY B C 1
ATOM 1639 O O . GLY B 1 50 ? 2.654 1.396 6.34 1 95.31 50 GLY B O 1
ATOM 1640 N N . ARG B 1 51 ? 3.24 3.506 6.711 1 95.44 51 ARG B N 1
ATOM 1641 C CA . ARG B 1 51 ? 1.865 3.979 6.844 1 95.44 51 ARG B CA 1
ATOM 1642 C C . ARG B 1 51 ? 1.062 3.688 5.582 1 95.44 51 ARG B C 1
ATOM 1644 O O . ARG B 1 51 ? -0.095 3.268 5.656 1 95.44 51 ARG B O 1
ATOM 1651 N N . SER B 1 52 ? 1.654 3.926 4.449 1 96.75 52 SER B N 1
ATOM 1652 C CA . SER B 1 52 ? 0.991 3.66 3.176 1 96.75 52 SER B CA 1
ATOM 1653 C C . SER B 1 52 ? 0.683 2.176 3.012 1 96.75 52 SER B C 1
ATOM 1655 O O . SER B 1 52 ? -0.405 1.809 2.564 1 96.75 52 SER B O 1
ATOM 1657 N N . SER B 1 53 ? 1.63 1.344 3.383 1 98.19 53 SER B N 1
ATOM 1658 C CA . SER B 1 53 ? 1.467 -0.099 3.242 1 98.19 53 SER B CA 1
ATOM 1659 C C . SER B 1 53 ? 0.346 -0.619 4.137 1 98.19 53 SER B C 1
ATOM 1661 O O . SER B 1 53 ? -0.536 -1.347 3.676 1 98.19 53 SER B O 1
ATOM 1663 N N . TRP B 1 54 ? 0.351 -0.196 5.375 1 98.38 54 TRP B N 1
ATOM 1664 C CA . TRP B 1 54 ? -0.669 -0.646 6.32 1 98.38 54 TRP B CA 1
ATOM 1665 C C . TRP B 1 54 ? -2.053 -0.164 5.895 1 98.38 54 TRP B C 1
ATOM 1667 O O . TRP B 1 54 ? -3.041 -0.888 6.039 1 98.38 54 TRP B O 1
ATOM 1677 N N . LYS B 1 55 ? -2.084 1.057 5.395 1 97.62 55 LYS B N 1
ATOM 1678 C CA . LYS B 1 55 ? -3.355 1.599 4.922 1 97.62 55 LYS B CA 1
ATOM 1679 C C . LYS B 1 55 ? -3.953 0.721 3.826 1 97.62 55 LYS B C 1
ATOM 1681 O O . LYS B 1 55 ? -5.133 0.372 3.879 1 97.62 55 LYS B O 1
ATOM 1686 N N . LEU B 1 56 ? -3.191 0.4 2.91 1 98.31 56 LEU B N 1
ATOM 1687 C CA . LEU B 1 56 ? -3.674 -0.462 1.838 1 98.31 56 LEU B CA 1
ATOM 1688 C C . LEU B 1 56 ? -4.074 -1.831 2.379 1 98.31 56 LEU B C 1
ATOM 1690 O O . LEU B 1 56 ? -5.16 -2.328 2.082 1 98.31 56 LEU B O 1
ATOM 1694 N N . LEU B 1 57 ? -3.203 -2.443 3.162 1 98.88 57 LEU B N 1
ATOM 1695 C CA . LEU B 1 57 ? -3.408 -3.814 3.613 1 98.88 57 LEU B CA 1
ATOM 1696 C C . LEU B 1 57 ? -4.664 -3.922 4.477 1 98.88 57 LEU B C 1
ATOM 1698 O O . LEU B 1 57 ? -5.484 -4.82 4.273 1 98.88 57 LEU B O 1
ATOM 1702 N N . HIS B 1 58 ? -4.805 -3.012 5.418 1 98.75 58 HIS B N 1
ATOM 1703 C CA . HIS B 1 58 ? -5.98 -3.055 6.281 1 98.75 58 HIS B CA 1
ATOM 1704 C C . HIS B 1 58 ? -7.254 -2.775 5.492 1 98.75 58 HIS B C 1
ATOM 1706 O O . HIS B 1 58 ? -8.305 -3.354 5.777 1 98.75 58 HIS B O 1
ATOM 1712 N N . SER B 1 59 ? -7.215 -1.835 4.531 1 97.56 59 SER B N 1
ATOM 1713 C CA . SER B 1 59 ? -8.383 -1.543 3.709 1 97.56 59 SER B CA 1
ATOM 1714 C C . SER B 1 59 ? -8.789 -2.754 2.875 1 97.56 59 SER B C 1
ATOM 1716 O O . SER B 1 59 ? -9.977 -3.061 2.754 1 97.56 59 SER B O 1
ATOM 1718 N N . MET B 1 60 ? -7.801 -3.439 2.285 1 98.5 60 MET B N 1
ATOM 1719 C CA . MET B 1 60 ? -8.094 -4.656 1.533 1 98.5 60 MET B CA 1
ATOM 1720 C C . MET B 1 60 ? -8.766 -5.699 2.424 1 98.5 60 MET B C 1
ATOM 1722 O O . MET B 1 60 ? -9.742 -6.324 2.02 1 98.5 60 MET B O 1
ATOM 1726 N N . ALA B 1 61 ? -8.211 -5.879 3.605 1 98.81 61 ALA B N 1
ATOM 1727 C CA . ALA B 1 61 ? -8.766 -6.863 4.527 1 98.81 61 ALA B CA 1
ATOM 1728 C C . ALA B 1 61 ? -10.195 -6.496 4.93 1 98.81 61 ALA B C 1
ATOM 1730 O O . ALA B 1 61 ? -11.047 -7.371 5.074 1 98.81 61 ALA B O 1
ATOM 1731 N N . ALA B 1 62 ? -10.43 -5.203 5.125 1 97.81 62 ALA B N 1
ATOM 1732 C CA . ALA B 1 62 ? -11.742 -4.723 5.559 1 97.81 62 ALA B CA 1
ATOM 1733 C C . ALA B 1 62 ? -12.828 -5.121 4.57 1 97.81 62 ALA B C 1
ATOM 1735 O O . ALA B 1 62 ? -13.977 -5.352 4.961 1 97.81 62 ALA B O 1
ATOM 1736 N N . TRP B 1 63 ? -12.492 -5.25 3.342 1 96.56 63 TRP B N 1
ATOM 1737 C CA . TRP B 1 63 ? -13.5 -5.523 2.322 1 96.56 63 TRP B CA 1
ATOM 1738 C C . TRP B 1 63 ? -13.281 -6.895 1.693 1 96.56 63 TRP B C 1
ATOM 1740 O O . TRP B 1 63 ? -13.836 -7.195 0.633 1 96.56 63 TRP B O 1
ATOM 1750 N N . TYR B 1 64 ? -12.375 -7.699 2.277 1 98.19 64 TYR B N 1
ATOM 1751 C CA . TYR B 1 64 ? -12.195 -9.094 1.895 1 98.19 64 TYR B CA 1
ATOM 1752 C C . TYR B 1 64 ? -13.5 -9.867 2.029 1 98.19 64 TYR B C 1
ATOM 1754 O O . TYR B 1 64 ? -14.32 -9.57 2.896 1 98.19 64 TYR B O 1
ATOM 1762 N N . PRO B 1 65 ? -13.711 -10.883 1.16 1 98.12 65 PRO B N 1
ATOM 1763 C CA . PRO B 1 65 ? -14.961 -11.641 1.247 1 98.12 65 PRO B CA 1
ATOM 1764 C C . PRO B 1 65 ? -15.156 -12.297 2.611 1 98.12 65 PRO B C 1
ATOM 1766 O O . PRO B 1 65 ? -14.195 -12.805 3.199 1 98.12 65 PRO B O 1
ATOM 1769 N N . GLU B 1 66 ? -16.438 -12.266 3.057 1 98.19 66 GLU B N 1
ATOM 1770 C CA . GLU B 1 66 ? -16.766 -12.969 4.297 1 98.19 66 GLU B CA 1
ATOM 1771 C C . GLU B 1 66 ? -16.422 -14.453 4.191 1 98.19 66 GLU B C 1
ATOM 1773 O O . GLU B 1 66 ? -15.984 -15.062 5.164 1 98.19 66 GLU B O 1
ATOM 1778 N N . THR B 1 67 ? -16.797 -14.984 3.002 1 98.25 67 THR B N 1
ATOM 1779 C CA . THR B 1 67 ? -16.531 -16.391 2.705 1 98.25 67 THR B CA 1
ATOM 1780 C C . THR B 1 67 ? -15.766 -16.531 1.396 1 98.25 67 THR B C 1
ATOM 1782 O O . THR B 1 67 ? -16.344 -16.906 0.369 1 98.25 67 THR B O 1
ATOM 1785 N N . PRO B 1 68 ? -14.43 -16.359 1.517 1 98.69 68 PRO B N 1
ATOM 1786 C CA . PRO B 1 68 ? -13.625 -16.484 0.301 1 98.69 68 PRO B CA 1
ATOM 1787 C C . PRO B 1 68 ? -13.586 -17.922 -0.236 1 98.69 68 PRO B C 1
ATOM 1789 O O . PRO B 1 68 ? -13.672 -18.875 0.538 1 98.69 68 PRO B O 1
ATOM 1792 N N . THR B 1 69 ? -13.523 -18.031 -1.524 1 98.69 69 THR B N 1
ATOM 1793 C CA . THR B 1 69 ? -13.273 -19.328 -2.129 1 98.69 69 THR B CA 1
ATOM 1794 C C . THR B 1 69 ? -11.867 -19.828 -1.802 1 98.69 69 THR B C 1
ATOM 1796 O O . THR B 1 69 ? -11.039 -19.062 -1.31 1 98.69 69 THR B O 1
ATOM 1799 N N . GLN B 1 70 ? -11.609 -21.094 -2.078 1 98.56 70 GLN B N 1
ATOM 1800 C CA . GLN B 1 70 ? -10.281 -21.641 -1.859 1 98.56 70 GLN B CA 1
ATOM 1801 C C . GLN B 1 70 ? -9.234 -20.906 -2.691 1 98.56 70 GLN B C 1
ATOM 1803 O O . GLN B 1 70 ? -8.125 -20.656 -2.223 1 98.56 70 GLN B O 1
ATOM 1808 N N . ASP B 1 71 ? -9.617 -20.594 -3.932 1 98.56 71 ASP B N 1
ATOM 1809 C CA . ASP B 1 71 ? -8.695 -19.844 -4.793 1 98.56 71 ASP B CA 1
ATOM 1810 C C . ASP B 1 71 ? -8.391 -18.469 -4.211 1 98.56 71 ASP B C 1
ATOM 1812 O O . ASP B 1 71 ? -7.238 -18.031 -4.227 1 98.56 71 ASP B O 1
ATOM 1816 N N . GLN B 1 72 ? -9.383 -17.812 -3.72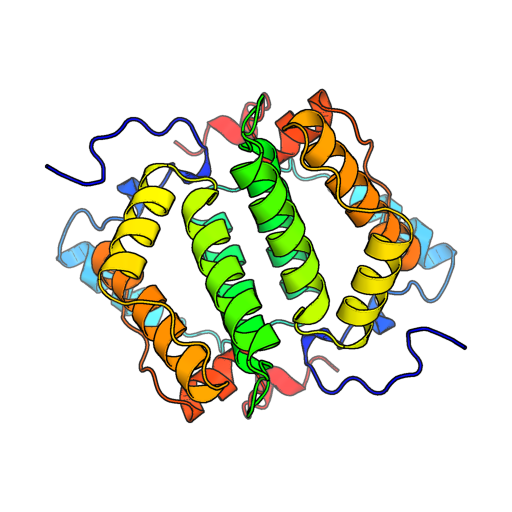3 1 98.69 72 GLN B N 1
ATOM 1817 C CA . GLN B 1 72 ? -9.188 -16.5 -3.117 1 98.69 72 GLN B CA 1
ATOM 1818 C C . GLN B 1 72 ? -8.281 -16.578 -1.893 1 98.69 72 GLN B C 1
ATOM 1820 O O . GLN B 1 72 ? -7.438 -15.711 -1.681 1 98.69 72 GLN B O 1
ATOM 1825 N N . GLN B 1 73 ? -8.453 -17.578 -1.086 1 98.88 73 GLN B N 1
ATOM 1826 C CA . GLN B 1 73 ? -7.594 -17.797 0.074 1 98.88 73 GLN B CA 1
ATOM 1827 C C . GLN B 1 73 ? -6.141 -18 -0.345 1 98.88 73 GLN B C 1
ATOM 1829 O O . GLN B 1 73 ? -5.23 -17.406 0.244 1 98.88 73 GLN B O 1
ATOM 1834 N N . THR B 1 74 ? -5.973 -18.844 -1.317 1 98.75 74 THR B N 1
ATOM 1835 C CA . THR B 1 74 ? -4.637 -19.125 -1.824 1 98.75 74 THR B CA 1
ATOM 1836 C C . THR B 1 74 ? -3.977 -17.875 -2.367 1 98.75 74 THR B C 1
ATOM 1838 O O . THR B 1 74 ? -2.812 -17.594 -2.068 1 98.75 74 THR B O 1
ATOM 1841 N N . ASN B 1 75 ? -4.75 -17.109 -3.148 1 98.62 75 ASN B N 1
ATOM 1842 C CA . ASN B 1 75 ? -4.23 -15.883 -3.74 1 98.62 75 ASN B CA 1
ATOM 1843 C C . ASN B 1 75 ? -3.855 -14.867 -2.672 1 98.62 75 ASN B C 1
ATOM 1845 O O . ASN B 1 75 ? -2.805 -14.227 -2.758 1 98.62 75 ASN B O 1
ATOM 1849 N N . MET B 1 76 ? -4.668 -14.703 -1.69 1 98.88 76 MET B N 1
ATOM 1850 C CA . MET B 1 76 ? -4.406 -13.734 -0.627 1 98.88 76 MET B CA 1
ATOM 1851 C C . MET B 1 76 ? -3.201 -14.164 0.206 1 98.88 76 MET B C 1
ATOM 1853 O O . MET B 1 76 ? -2.379 -13.328 0.588 1 98.88 76 MET B O 1
ATOM 1857 N N . THR B 1 77 ? -3.068 -15.43 0.492 1 98.94 77 THR B N 1
ATOM 1858 C CA . THR B 1 77 ? -1.9 -15.945 1.201 1 98.94 77 THR B CA 1
ATOM 1859 C C . THR B 1 77 ? -0.624 -15.664 0.413 1 98.94 77 THR B C 1
ATOM 1861 O O . THR B 1 77 ? 0.36 -15.172 0.969 1 98.94 77 THR B O 1
ATOM 1864 N N . ALA B 1 78 ? -0.677 -15.961 -0.851 1 98.81 78 ALA B N 1
ATOM 1865 C CA . ALA B 1 78 ? 0.47 -15.703 -1.717 1 98.81 78 ALA B CA 1
ATOM 1866 C C . ALA B 1 78 ? 0.772 -14.203 -1.794 1 98.81 78 ALA B C 1
ATOM 1868 O O . ALA B 1 78 ? 1.937 -13.805 -1.855 1 98.81 78 ALA B O 1
ATOM 1869 N N . PHE B 1 79 ? -0.289 -13.414 -1.828 1 98.94 79 PHE B N 1
ATOM 1870 C CA . PHE B 1 79 ? -0.151 -11.961 -1.856 1 98.94 79 PHE B CA 1
ATOM 1871 C C . PHE B 1 79 ? 0.669 -11.469 -0.668 1 98.94 79 PHE B C 1
ATOM 1873 O O . PHE B 1 79 ? 1.636 -10.727 -0.84 1 98.94 79 PHE B O 1
ATOM 1880 N N . MET B 1 80 ? 0.36 -11.938 0.526 1 98.94 80 MET B N 1
ATOM 1881 C CA . MET B 1 80 ? 1.042 -11.508 1.745 1 98.94 80 MET B CA 1
ATOM 1882 C C . MET B 1 80 ? 2.482 -12.008 1.764 1 98.94 80 MET B C 1
ATOM 1884 O O . MET B 1 80 ? 3.387 -11.289 2.191 1 98.94 80 MET B O 1
ATOM 1888 N N . ARG B 1 81 ? 2.715 -13.188 1.284 1 98.81 81 ARG B N 1
ATOM 1889 C CA . ARG B 1 81 ? 4.066 -13.742 1.242 1 98.81 81 ARG B CA 1
ATOM 1890 C C . ARG B 1 81 ? 4.941 -12.969 0.26 1 98.81 81 ARG B C 1
ATOM 1892 O O . ARG B 1 81 ? 6.117 -12.711 0.536 1 98.81 81 ARG B O 1
ATOM 1899 N N . THR B 1 82 ? 4.34 -12.703 -0.887 1 98.88 82 THR B N 1
ATOM 1900 C CA . THR B 1 82 ? 5.07 -11.938 -1.89 1 98.88 82 THR B CA 1
ATOM 1901 C C . THR B 1 82 ? 5.391 -10.539 -1.376 1 98.88 82 THR B C 1
ATOM 1903 O O . THR B 1 82 ? 6.496 -10.031 -1.582 1 98.88 82 THR B O 1
ATOM 1906 N N . LEU B 1 83 ? 4.41 -9.906 -0.695 1 98.88 83 LEU B N 1
ATOM 1907 C CA . LEU B 1 83 ? 4.668 -8.617 -0.067 1 98.88 83 LEU B CA 1
ATOM 1908 C C . LEU B 1 83 ? 5.859 -8.703 0.88 1 98.88 83 LEU B C 1
ATOM 1910 O O . LEU B 1 83 ? 6.742 -7.84 0.854 1 98.88 83 LEU B O 1
ATOM 1914 N N . ALA B 1 84 ? 5.875 -9.68 1.693 1 98.69 84 ALA B N 1
ATOM 1915 C CA . ALA B 1 84 ? 6.965 -9.852 2.652 1 98.69 84 ALA B CA 1
ATOM 1916 C C . ALA B 1 84 ? 8.305 -9.992 1.938 1 98.69 84 ALA B C 1
ATOM 1918 O O . ALA B 1 84 ? 9.312 -9.445 2.385 1 98.69 84 ALA B O 1
ATOM 1919 N N . GLU B 1 85 ? 8.312 -10.68 0.912 1 98.25 85 GLU B N 1
ATOM 1920 C CA . GLU B 1 85 ? 9.539 -10.953 0.177 1 98.25 85 GLU B CA 1
ATOM 1921 C C . GLU B 1 85 ? 10.086 -9.688 -0.473 1 98.25 85 GLU B C 1
ATOM 1923 O O . GLU B 1 85 ? 11.305 -9.461 -0.485 1 98.25 85 GLU B O 1
ATOM 1928 N N . PHE B 1 86 ? 9.219 -8.906 -0.993 1 97.94 86 PHE B N 1
ATOM 1929 C CA . PHE B 1 86 ? 9.664 -7.828 -1.868 1 97.94 86 PHE B CA 1
ATOM 1930 C C . PHE B 1 86 ? 9.453 -6.473 -1.21 1 97.94 86 PHE B C 1
ATOM 1932 O O . PHE B 1 86 ? 9.602 -5.434 -1.855 1 97.94 86 PHE B O 1
ATOM 1939 N N . TYR B 1 87 ? 9.055 -6.461 0.077 1 97.19 87 TYR B N 1
ATOM 1940 C CA . TYR B 1 87 ? 8.906 -5.176 0.75 1 97.19 87 TYR B CA 1
ATOM 1941 C C . TYR B 1 87 ? 10.18 -4.352 0.641 1 97.19 87 TYR B C 1
ATOM 1943 O O . TYR B 1 87 ? 11.281 -4.871 0.838 1 97.19 87 TYR B O 1
ATOM 1951 N N . PRO B 1 88 ? 10.039 -3.064 0.28 1 94.75 88 PRO B N 1
ATOM 1952 C CA . PRO B 1 88 ? 11.211 -2.256 -0.066 1 94.75 88 PRO B CA 1
ATOM 1953 C C . PRO B 1 88 ? 11.938 -1.721 1.162 1 94.75 88 PRO B C 1
ATOM 1955 O O . PRO B 1 88 ? 12.273 -0.534 1.219 1 94.75 88 PRO B O 1
ATOM 1958 N N . CYS B 1 89 ? 12.227 -2.438 2.076 1 92.62 89 CYS B N 1
ATOM 1959 C CA . CYS B 1 89 ? 13.047 -2.283 3.271 1 92.62 89 CYS B CA 1
ATOM 1960 C C . CYS B 1 89 ? 13.609 -3.625 3.725 1 92.62 89 CYS B C 1
ATOM 1962 O O . CYS B 1 89 ? 12.859 -4.508 4.148 1 92.62 89 CYS B O 1
ATOM 1964 N N . THR B 1 90 ? 14.898 -3.709 3.645 1 90.38 90 THR B N 1
ATOM 1965 C CA . THR B 1 90 ? 15.562 -5 3.771 1 90.38 90 THR B CA 1
ATOM 1966 C C . THR B 1 90 ? 15.234 -5.652 5.109 1 90.38 90 THR B C 1
ATOM 1968 O O . THR B 1 90 ? 14.789 -6.801 5.156 1 90.38 90 THR B O 1
ATOM 1971 N N . TRP B 1 91 ? 15.414 -4.93 6.172 1 89.81 91 TRP B N 1
ATOM 1972 C CA . TRP B 1 91 ? 15.195 -5.551 7.473 1 89.81 91 TRP B CA 1
ATOM 1973 C C . TRP B 1 91 ? 13.711 -5.723 7.75 1 89.81 91 TRP B C 1
ATOM 1975 O O . TRP B 1 91 ? 13.297 -6.676 8.422 1 89.81 91 TRP B O 1
ATOM 1985 N N . CYS B 1 92 ? 12.859 -4.801 7.223 1 93.44 92 CYS B N 1
ATOM 1986 C CA . CYS B 1 92 ? 11.414 -4.941 7.348 1 93.44 92 CYS B CA 1
ATOM 1987 C C . CYS B 1 92 ? 10.922 -6.199 6.645 1 93.44 92 CYS B C 1
ATOM 1989 O O . CYS B 1 92 ? 10.094 -6.938 7.184 1 93.44 92 CYS B O 1
ATOM 1991 N N . ALA B 1 93 ? 11.453 -6.383 5.445 1 94.81 93 ALA B N 1
ATOM 1992 C CA . ALA B 1 93 ? 11.094 -7.555 4.656 1 94.81 93 ALA B CA 1
ATOM 1993 C C . ALA B 1 93 ? 11.469 -8.844 5.383 1 94.81 93 ALA B C 1
ATOM 1995 O O . ALA B 1 93 ? 10.641 -9.758 5.504 1 94.81 93 ALA B O 1
ATOM 1996 N N . LYS B 1 94 ? 12.68 -8.883 5.844 1 94.62 94 LYS B N 1
ATOM 1997 C CA . LYS B 1 94 ? 13.141 -10.062 6.566 1 94.62 94 LYS B CA 1
ATOM 1998 C C . LYS B 1 94 ? 12.289 -10.312 7.812 1 94.62 94 LYS B C 1
ATOM 2000 O O . LYS B 1 94 ? 11.891 -11.445 8.086 1 94.62 94 LYS B O 1
ATOM 2005 N N . ASP B 1 95 ? 12.078 -9.289 8.523 1 95 95 ASP B N 1
ATOM 2006 C CA . ASP B 1 95 ? 11.273 -9.391 9.734 1 95 95 ASP B CA 1
ATOM 2007 C C . ASP B 1 95 ? 9.875 -9.922 9.43 1 95 95 ASP B C 1
ATOM 2009 O O . ASP B 1 95 ? 9.352 -10.773 10.148 1 95 95 ASP B O 1
ATOM 2013 N N . PHE B 1 96 ? 9.227 -9.43 8.391 1 98 96 PHE B N 1
ATOM 2014 C CA . PHE B 1 96 ? 7.867 -9.844 8.039 1 98 96 PHE B CA 1
ATOM 2015 C C . PHE B 1 96 ? 7.844 -11.289 7.566 1 98 96 PHE B C 1
ATOM 2017 O O . PHE B 1 96 ? 6.91 -12.031 7.871 1 98 96 PHE B O 1
ATOM 2024 N N . GLN B 1 97 ? 8.836 -11.656 6.82 1 98.44 97 GLN B N 1
ATOM 2025 C CA . GLN B 1 97 ? 8.945 -13.055 6.418 1 98.44 97 GLN B CA 1
ATOM 2026 C C . GLN B 1 97 ? 9.031 -13.977 7.629 1 98.44 97 GLN B C 1
ATOM 2028 O O . GLN B 1 97 ? 8.359 -15.008 7.688 1 98.44 97 GLN B O 1
ATOM 2033 N N . GLU B 1 98 ? 9.867 -13.586 8.57 1 98.25 98 GLU B N 1
ATOM 2034 C CA . GLU B 1 98 ? 9.984 -14.375 9.789 1 98.25 98 GLU B CA 1
ATOM 2035 C C . GLU B 1 98 ? 8.672 -14.398 10.562 1 98.25 98 GLU B C 1
ATOM 2037 O O . GLU B 1 98 ? 8.281 -15.438 11.109 1 98.25 98 GLU B O 1
ATOM 2042 N N . SER B 1 99 ? 8.023 -13.289 10.625 1 98.5 99 SER B N 1
ATOM 2043 C CA . SER B 1 99 ? 6.754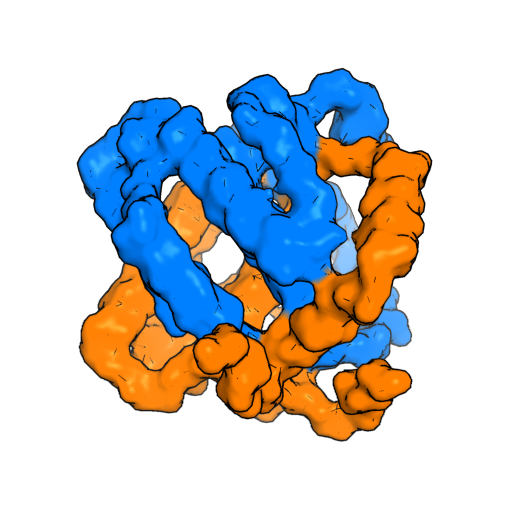 -13.195 11.336 1 98.5 99 SER B CA 1
ATOM 2044 C C . SER B 1 99 ? 5.707 -14.117 10.711 1 98.5 99 SER B C 1
ATOM 2046 O O . SER B 1 99 ? 4.926 -14.75 11.422 1 98.5 99 SER B O 1
ATOM 2048 N N . ILE B 1 100 ? 5.652 -14.195 9.375 1 98.69 100 ILE B N 1
ATOM 2049 C CA . ILE B 1 100 ? 4.684 -15.023 8.672 1 98.69 100 ILE B CA 1
ATOM 2050 C C . ILE B 1 100 ? 4.984 -16.5 8.93 1 98.69 100 ILE B C 1
ATOM 2052 O O . ILE B 1 100 ? 4.066 -17.312 9.031 1 98.69 100 ILE B O 1
ATOM 2056 N N . LYS B 1 101 ? 6.266 -16.828 9.031 1 98.44 101 LYS B N 1
ATOM 2057 C CA . LYS B 1 101 ? 6.621 -18.203 9.391 1 98.44 101 LYS B CA 1
ATOM 2058 C C . LYS B 1 101 ? 6.078 -18.562 10.766 1 98.44 101 LYS B C 1
ATOM 2060 O O . LYS B 1 101 ? 5.586 -19.672 10.969 1 98.44 101 LYS B O 1
ATOM 2065 N N . GLU B 1 102 ? 6.207 -17.703 11.688 1 98.31 102 GLU B N 1
ATOM 2066 C CA . GLU B 1 102 ? 5.773 -17.922 13.062 1 98.31 102 GLU B CA 1
ATOM 2067 C C . GLU B 1 102 ? 4.25 -17.891 13.18 1 98.31 102 GLU B C 1
ATOM 2069 O O . GLU B 1 102 ? 3.67 -18.609 13.992 1 98.31 102 GLU B O 1
ATOM 2074 N N . ALA B 1 103 ? 3.664 -17.078 12.445 1 98.56 103 ALA B N 1
ATOM 2075 C CA . ALA B 1 103 ? 2.217 -16.891 12.406 1 98.56 103 ALA B CA 1
ATOM 2076 C C . ALA B 1 103 ? 1.711 -16.828 10.969 1 98.56 103 ALA B C 1
ATOM 2078 O O . ALA B 1 103 ? 1.507 -15.742 10.422 1 98.56 103 ALA B O 1
ATOM 2079 N N . PRO B 1 104 ? 1.409 -17.969 10.438 1 98.81 104 PRO B N 1
ATOM 2080 C CA . PRO B 1 104 ? 1.034 -18.016 9.023 1 98.81 104 PRO B CA 1
ATOM 2081 C C . PRO B 1 104 ? -0.216 -17.203 8.711 1 98.81 104 PRO B C 1
ATOM 2083 O O . PRO B 1 104 ? -1.06 -17 9.586 1 98.81 104 PRO B O 1
ATOM 2086 N N . VAL B 1 105 ? -0.306 -16.812 7.469 1 98.94 105 VAL B N 1
ATOM 2087 C CA . VAL B 1 105 ? -1.417 -16 6.992 1 98.94 105 VAL B CA 1
ATOM 2088 C C . VAL B 1 105 ? -2.736 -16.734 7.2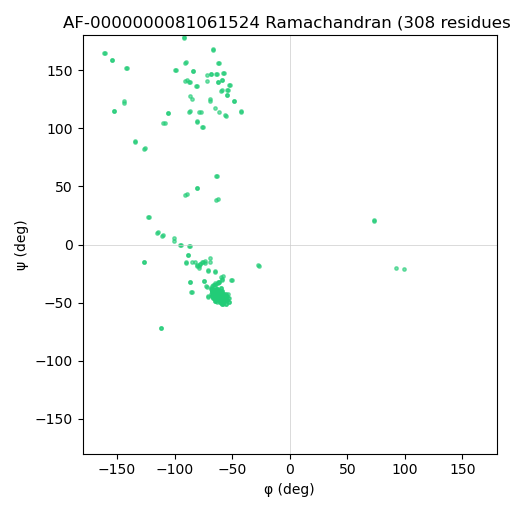3 1 98.94 105 VAL B C 1
ATOM 2090 O O . VAL B 1 105 ? -2.836 -17.938 6.988 1 98.94 105 VAL B O 1
ATOM 2093 N N . LYS B 1 106 ? -3.652 -16.031 7.746 1 98.94 106 LYS B N 1
ATOM 2094 C CA . LYS B 1 106 ? -5.016 -16.531 7.891 1 98.94 106 LYS B CA 1
ATOM 2095 C C . LYS B 1 106 ? -5.969 -15.812 6.938 1 98.94 106 LYS B C 1
ATOM 2097 O O . LYS B 1 106 ? -6.379 -14.68 7.199 1 98.94 106 LYS B O 1
ATOM 2102 N N . ALA B 1 107 ? -6.379 -16.469 5.855 1 98.81 107 ALA B N 1
ATOM 2103 C CA . ALA B 1 107 ? -7.199 -15.859 4.812 1 98.81 107 ALA B CA 1
ATOM 2104 C C . ALA B 1 107 ? -8.5 -16.641 4.609 1 98.81 107 ALA B C 1
ATOM 2106 O O . ALA B 1 107 ? -9.094 -16.578 3.529 1 98.81 107 ALA B O 1
ATOM 2107 N N . GLU B 1 108 ? -8.859 -17.344 5.676 1 98.75 108 GLU B N 1
ATOM 2108 C CA . GLU B 1 108 ? -10.016 -18.234 5.543 1 98.75 108 GLU B CA 1
ATOM 2109 C C . GLU B 1 108 ? -11.32 -17.438 5.609 1 98.75 108 GLU B C 1
ATOM 2111 O O . GLU B 1 108 ? -12.383 -17.969 5.254 1 98.75 108 GLU B O 1
ATOM 2116 N N . SER B 1 109 ? -11.273 -16.266 6.082 1 98.81 109 SER B N 1
ATOM 2117 C CA . SER B 1 109 ? -12.422 -15.375 6.137 1 98.81 109 SER B CA 1
ATOM 2118 C C . SER B 1 109 ? -11.984 -13.922 6.301 1 98.81 109 SER B C 1
ATOM 2120 O O . SER B 1 109 ? -10.828 -13.656 6.656 1 98.81 109 SER B O 1
ATOM 2122 N N . ARG B 1 110 ? -12.922 -13.008 6.043 1 98.75 110 ARG B N 1
ATOM 2123 C CA . ARG B 1 110 ? -12.672 -11.594 6.301 1 98.75 110 ARG B CA 1
ATOM 2124 C C . ARG B 1 110 ? -12.203 -11.375 7.734 1 98.75 110 ARG B C 1
ATOM 2126 O O . ARG B 1 110 ? -11.195 -10.695 7.965 1 98.75 110 ARG B O 1
ATOM 2133 N N . THR B 1 111 ? -12.938 -11.953 8.688 1 98.88 111 THR B N 1
ATOM 2134 C CA . THR B 1 111 ? -12.625 -11.789 10.102 1 98.88 111 THR B CA 1
ATOM 2135 C C . THR B 1 111 ? -11.219 -12.289 10.406 1 98.88 111 THR B C 1
ATOM 2137 O O . THR B 1 111 ? -10.43 -11.594 11.055 1 98.88 111 THR B O 1
ATOM 2140 N N . GLU B 1 112 ? -10.891 -13.461 9.914 1 98.88 112 GLU B N 1
ATOM 2141 C CA . GLU B 1 112 ? -9.586 -14.047 10.195 1 98.88 112 GLU B CA 1
ATOM 2142 C C . GLU B 1 112 ? -8.461 -13.211 9.594 1 98.88 112 GLU B C 1
ATOM 2144 O O . GLU B 1 112 ? -7.418 -13.016 10.227 1 98.88 112 GLU B O 1
ATOM 2149 N N . LEU B 1 113 ? -8.672 -12.758 8.375 1 98.94 113 LEU B N 1
ATOM 2150 C CA . LEU B 1 113 ? -7.645 -11.945 7.73 1 98.94 113 LEU B CA 1
ATOM 2151 C C . LEU B 1 113 ? -7.457 -10.617 8.461 1 98.94 113 LEU B C 1
ATOM 2153 O O . LEU B 1 113 ? -6.324 -10.195 8.703 1 98.94 113 LEU B O 1
ATOM 2157 N N . CYS B 1 114 ? -8.555 -9.961 8.82 1 98.88 114 CYS B N 1
ATOM 2158 C CA . CYS B 1 114 ? -8.5 -8.695 9.555 1 98.88 114 CYS B CA 1
ATOM 2159 C C . CYS B 1 114 ? -7.754 -8.852 10.867 1 98.88 114 CYS B C 1
ATOM 2161 O O . CYS B 1 114 ? -6.883 -8.047 11.195 1 98.88 114 CYS B O 1
ATOM 2163 N N . MET B 1 115 ? -8.094 -9.891 11.578 1 98.94 115 MET B N 1
ATOM 2164 C CA . MET B 1 115 ? -7.477 -10.133 12.875 1 98.94 115 MET B CA 1
ATOM 2165 C C . MET B 1 115 ? -5.992 -10.445 12.727 1 98.94 115 MET B C 1
ATOM 2167 O O . MET B 1 115 ? -5.16 -9.945 13.484 1 98.94 115 MET B O 1
ATOM 2171 N N . TRP B 1 116 ? -5.695 -11.289 11.812 1 98.94 116 TRP B N 1
ATOM 2172 C CA . TRP B 1 116 ? -4.301 -11.641 11.562 1 98.94 116 TRP B CA 1
ATOM 2173 C C . TRP B 1 116 ? -3.477 -10.406 11.219 1 98.94 116 TRP B C 1
ATOM 2175 O O . TRP B 1 116 ? -2.387 -10.211 11.758 1 98.94 116 TRP B O 1
ATOM 2185 N N . LEU B 1 117 ? -3.971 -9.625 10.32 1 98.94 117 LEU B N 1
ATOM 2186 C CA . LEU B 1 117 ? -3.266 -8.422 9.898 1 98.94 117 LEU B CA 1
ATOM 2187 C C . LEU B 1 117 ? -3.064 -7.469 11.078 1 98.94 117 LEU B C 1
ATOM 2189 O O . LEU B 1 117 ? -2.006 -6.852 11.203 1 98.94 117 LEU B O 1
ATOM 2193 N N . CYS B 1 118 ? -4.094 -7.285 11.875 1 98.88 118 CYS B N 1
ATOM 2194 C CA . CYS B 1 118 ? -3.984 -6.449 13.062 1 98.88 118 CYS B CA 1
ATOM 2195 C C . CYS B 1 118 ? -2.891 -6.961 13.992 1 98.88 118 CYS B C 1
ATOM 2197 O O . CYS B 1 118 ? -2.096 -6.18 14.516 1 98.88 118 CYS B O 1
ATOM 2199 N N . ASP B 1 119 ? -2.824 -8.234 14.164 1 98.81 119 ASP B N 1
ATOM 2200 C CA . ASP B 1 119 ? -1.794 -8.836 15 1 98.81 119 ASP B CA 1
ATOM 2201 C C . ASP B 1 119 ? -0.401 -8.586 14.43 1 98.81 119 ASP B C 1
ATOM 2203 O O . ASP B 1 119 ? 0.534 -8.266 15.164 1 98.81 119 ASP B O 1
ATOM 2207 N N . GLN B 1 120 ? -0.284 -8.781 13.172 1 98.88 120 GLN B N 1
ATOM 2208 C CA . GLN B 1 120 ? 0.992 -8.508 12.516 1 98.88 120 GLN B CA 1
ATOM 2209 C C . GLN B 1 120 ? 1.404 -7.047 12.703 1 98.88 120 GLN B C 1
ATOM 2211 O O . GLN B 1 120 ? 2.574 -6.754 12.961 1 98.88 120 GLN B O 1
ATOM 2216 N N . HIS B 1 121 ? 0.471 -6.109 12.477 1 98.62 121 HIS B N 1
ATOM 2217 C CA . HIS B 1 121 ? 0.74 -4.688 12.664 1 98.62 121 HIS B CA 1
ATOM 2218 C C . HIS B 1 121 ? 1.172 -4.398 14.102 1 98.62 121 HIS B C 1
ATOM 2220 O O . HIS B 1 121 ? 2.086 -3.602 14.328 1 98.62 121 HIS B O 1
ATOM 2226 N N . ASN B 1 122 ? 0.548 -5.039 15.078 1 98.38 122 ASN B N 1
ATOM 2227 C CA . ASN B 1 122 ? 0.902 -4.863 16.484 1 98.38 122 ASN B CA 1
ATOM 2228 C C . ASN B 1 122 ? 2.291 -5.418 16.781 1 98.38 122 ASN B C 1
ATOM 2230 O O . ASN B 1 122 ? 3.01 -4.879 17.625 1 98.38 122 ASN B O 1
ATOM 2234 N N . ARG B 1 123 ? 2.664 -6.535 16.188 1 98 123 ARG B N 1
ATOM 2235 C CA . ARG B 1 123 ? 4.023 -7.043 16.344 1 98 123 ARG B CA 1
ATOM 2236 C C . ARG B 1 123 ? 5.051 -5.992 15.938 1 98 123 ARG B C 1
ATOM 2238 O O . ARG B 1 123 ? 6.051 -5.793 16.625 1 98 123 ARG B O 1
ATOM 2245 N N . VAL B 1 124 ? 4.805 -5.348 14.836 1 96.94 124 VAL B N 1
ATOM 2246 C CA . VAL B 1 124 ? 5.699 -4.297 14.359 1 96.94 124 VAL B CA 1
ATOM 2247 C C . VAL B 1 124 ? 5.656 -3.111 15.32 1 96.94 124 VAL B C 1
ATOM 2249 O O . VAL B 1 124 ? 6.695 -2.543 15.664 1 96.94 124 VAL B O 1
ATOM 2252 N N . ASN B 1 125 ? 4.41 -2.701 15.734 1 94.44 125 ASN B N 1
ATOM 2253 C CA . ASN B 1 125 ? 4.266 -1.61 16.703 1 94.44 125 ASN B CA 1
ATOM 2254 C C . ASN B 1 125 ? 5.09 -1.857 17.953 1 94.44 125 ASN B C 1
ATOM 2256 O O . ASN B 1 125 ? 5.781 -0.958 18.438 1 94.44 125 ASN B O 1
ATOM 2260 N N . LYS B 1 126 ? 5.016 -3.043 18.484 1 95.5 126 LYS B N 1
ATOM 2261 C CA . LYS B 1 126 ? 5.754 -3.393 19.688 1 95.5 126 LYS B CA 1
ATOM 2262 C C . LYS B 1 126 ? 7.258 -3.236 19.484 1 95.5 126 LYS B C 1
ATOM 2264 O O . LYS B 1 126 ? 7.953 -2.678 20.344 1 95.5 126 LYS B O 1
ATOM 2269 N N . LYS B 1 127 ? 7.715 -3.707 18.375 1 92 127 LYS B N 1
ATOM 2270 C CA . LYS B 1 127 ? 9.141 -3.604 18.062 1 92 127 LYS B CA 1
ATOM 2271 C C . LYS B 1 127 ? 9.578 -2.143 17.984 1 92 127 LYS B C 1
ATOM 2273 O O . LYS B 1 127 ? 10.711 -1.812 18.328 1 92 127 LYS B O 1
ATOM 2278 N N . LEU B 1 128 ? 8.703 -1.26 17.562 1 89.25 128 LEU B N 1
ATOM 2279 C CA . LEU B 1 128 ? 9.016 0.145 17.328 1 89.25 128 LEU B CA 1
ATOM 2280 C C . LEU B 1 128 ? 8.672 0.988 18.547 1 89.25 128 LEU B C 1
ATOM 2282 O O . LEU B 1 128 ? 8.805 2.213 18.516 1 89.25 128 LEU B O 1
ATOM 2286 N N . GLY B 1 129 ? 8.148 0.331 19.594 1 89 129 GLY B N 1
ATOM 2287 C CA . GLY B 1 129 ? 7.785 1.054 20.797 1 89 129 GLY B CA 1
ATOM 2288 C C . GLY B 1 129 ? 6.531 1.89 20.625 1 89 129 GLY B C 1
ATOM 2289 O O . GLY B 1 129 ? 6.363 2.906 21.312 1 89 129 GLY B O 1
ATOM 2290 N N . LYS B 1 130 ? 5.719 1.591 19.672 1 88.31 130 LYS B N 1
ATOM 2291 C CA . LYS B 1 130 ? 4.449 2.273 19.422 1 88.31 130 LYS B CA 1
ATOM 2292 C C . LYS B 1 130 ? 3.309 1.589 20.172 1 88.31 130 LYS B C 1
ATOM 2294 O O . LYS B 1 130 ? 3.402 0.407 20.516 1 88.31 130 LYS B O 1
ATOM 2299 N N . PRO B 1 131 ? 2.264 2.33 20.422 1 92.5 131 PRO B N 1
ATOM 2300 C CA . PRO B 1 131 ? 1.115 1.697 21.078 1 92.5 131 PRO B CA 1
ATOM 2301 C C . PRO B 1 131 ? 0.482 0.6 20.219 1 92.5 131 PRO B C 1
ATOM 2303 O O . PRO B 1 131 ? 0.433 0.717 19 1 92.5 131 PRO B O 1
ATOM 2306 N N . VAL B 1 132 ? -0.02 -0.403 20.891 1 95.56 132 VAL B N 1
ATOM 2307 C CA . VAL B 1 132 ? -0.71 -1.482 20.203 1 95.56 132 VAL B CA 1
ATOM 2308 C C . VAL B 1 132 ? -2.168 -1.094 19.953 1 95.56 132 VAL B C 1
ATOM 2310 O O . VAL B 1 132 ? -2.744 -0.32 20.719 1 95.56 132 VAL B O 1
ATOM 2313 N N . PHE B 1 133 ? -2.689 -1.582 18.922 1 96.31 133 PHE B N 1
ATOM 2314 C CA . PHE B 1 133 ? -4.094 -1.42 18.562 1 96.31 133 PHE B CA 1
ATOM 2315 C C . PHE B 1 133 ? -4.945 -2.506 19.219 1 96.31 133 PHE B C 1
ATOM 2317 O O . PHE B 1 133 ? -4.516 -3.656 19.328 1 96.31 133 PHE B O 1
ATOM 2324 N N . ASP B 1 134 ? -6.141 -2.129 19.703 1 97.38 134 ASP B N 1
ATOM 2325 C CA . ASP B 1 134 ? -7.086 -3.115 20.234 1 97.38 134 ASP B CA 1
ATOM 2326 C C . ASP B 1 134 ? -7.77 -3.871 19.094 1 97.38 134 ASP B C 1
ATOM 2328 O O . ASP B 1 134 ? -8.789 -3.424 18.562 1 97.38 134 ASP B O 1
ATOM 2332 N N . CYS B 1 135 ? -7.328 -5.055 18.828 1 98.38 135 CYS B N 1
ATOM 2333 C CA . CYS B 1 135 ? -7.785 -5.816 17.672 1 98.38 135 CYS B CA 1
ATOM 2334 C C . CYS B 1 135 ? -9.125 -6.484 17.953 1 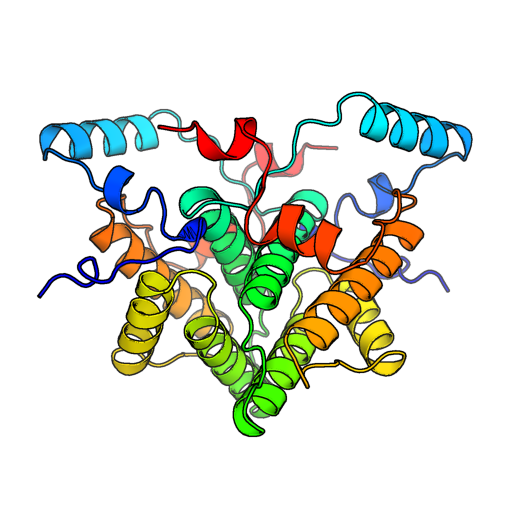98.38 135 CYS B C 1
ATOM 2336 O O . CYS B 1 135 ? -9.203 -7.414 18.766 1 98.38 135 CYS B O 1
ATOM 2338 N N . ASN B 1 136 ? -10.141 -6.016 17.438 1 98.31 136 ASN B N 1
ATOM 2339 C CA . ASN B 1 136 ? -11.469 -6.602 17.328 1 98.31 136 ASN B CA 1
ATOM 2340 C C . ASN B 1 136 ? -12.234 -6.043 16.141 1 98.31 136 ASN B C 1
ATOM 2342 O O . ASN B 1 136 ? -11.898 -4.969 15.625 1 98.31 136 ASN B O 1
ATOM 2346 N N . MET B 1 137 ? -13.219 -6.777 15.695 1 98.31 137 MET B N 1
ATOM 2347 C CA . MET B 1 137 ? -13.836 -6.453 14.414 1 98.31 137 MET B CA 1
ATOM 2348 C C . MET B 1 137 ? -14.547 -5.102 14.477 1 98.31 137 MET B C 1
ATOM 2350 O O . MET B 1 137 ? -14.586 -4.371 13.484 1 98.31 137 MET B O 1
ATOM 2354 N N . LYS B 1 138 ? -15.109 -4.781 15.578 1 97.88 138 LYS B N 1
ATOM 2355 C CA . LYS B 1 138 ? -15.766 -3.484 15.734 1 97.88 138 LYS B CA 1
ATOM 2356 C C . LYS B 1 138 ? -14.773 -2.344 15.5 1 97.88 138 LYS B C 1
ATOM 2358 O O . LYS B 1 138 ? -15.031 -1.443 14.703 1 97.88 138 LYS B O 1
ATOM 2363 N N . ASN B 1 139 ? -13.609 -2.377 16.188 1 97.75 139 ASN B N 1
ATOM 2364 C CA . ASN B 1 139 ? -12.586 -1.351 16.062 1 97.75 139 ASN B CA 1
ATOM 2365 C C . ASN B 1 139 ? -11.984 -1.334 14.656 1 97.75 139 ASN B C 1
ATOM 2367 O O . ASN B 1 139 ? -11.711 -0.266 14.102 1 97.75 139 ASN B O 1
ATOM 2371 N N . LEU B 1 140 ? -11.773 -2.49 14.102 1 98.31 140 LEU B N 1
ATOM 2372 C CA . LEU B 1 140 ? -11.18 -2.602 12.773 1 98.31 140 LEU B CA 1
ATOM 2373 C C . LEU B 1 140 ? -12.125 -2.053 11.711 1 98.31 140 LEU B C 1
ATOM 2375 O O . LEU B 1 140 ? -11.695 -1.335 10.805 1 98.31 140 LEU B O 1
ATOM 2379 N N . ASP B 1 141 ? -13.391 -2.338 11.82 1 96.56 141 ASP B N 1
ATOM 2380 C CA . ASP B 1 141 ? -14.359 -1.806 10.867 1 96.56 141 ASP B CA 1
ATOM 2381 C C . ASP B 1 141 ? -14.469 -0.287 10.992 1 96.56 141 ASP B C 1
ATOM 2383 O O . ASP B 1 141 ? -14.57 0.414 9.977 1 96.56 141 ASP B O 1
ATOM 2387 N N . GLU B 1 142 ? -14.469 0.17 12.18 1 95.25 142 GLU B N 1
ATOM 2388 C CA . GLU B 1 142 ? -14.539 1.61 12.414 1 95.25 142 GLU B CA 1
ATOM 2389 C C . GLU B 1 142 ? -13.359 2.33 11.766 1 95.25 142 GLU B C 1
ATOM 2391 O O . GLU B 1 142 ? -13.523 3.406 11.188 1 95.25 142 GLU B O 1
ATOM 2396 N N . ARG B 1 143 ? -12.227 1.743 11.797 1 95.31 143 ARG B N 1
ATOM 2397 C CA . ARG B 1 143 ? -10.992 2.396 11.359 1 95.31 143 ARG B CA 1
ATOM 2398 C C . ARG B 1 143 ? -10.781 2.229 9.859 1 95.31 143 ARG B C 1
ATOM 2400 O O . ARG B 1 143 ? -10.242 3.121 9.195 1 95.31 143 ARG B O 1
ATOM 2407 N N . TRP B 1 144 ? -11.266 1.057 9.312 1 96.5 144 TRP B N 1
ATOM 2408 C CA . TRP B 1 144 ? -10.758 0.724 7.988 1 96.5 144 TRP B CA 1
ATOM 2409 C C . TRP B 1 144 ? -11.898 0.479 7.012 1 96.5 144 TRP B C 1
ATOM 2411 O O . TRP B 1 144 ? -11.688 0.401 5.801 1 96.5 144 TRP B O 1
ATOM 2421 N N . LYS B 1 145 ? -13.109 0.293 7.488 1 94.06 145 LYS B N 1
ATOM 2422 C CA . LYS B 1 145 ? -14.227 -0.052 6.609 1 94.06 145 LYS B CA 1
ATOM 2423 C C . LYS B 1 145 ? -15.234 1.086 6.535 1 94.06 145 LYS B C 1
ATOM 2425 O O . LYS B 1 145 ? -15.328 1.773 5.516 1 94.06 145 LYS B O 1
ATOM 2430 N N . LYS B 1 146 ? -15.992 1.331 7.578 1 90.56 146 LYS B N 1
ATOM 2431 C CA . LYS B 1 146 ? -16.984 2.385 7.715 1 90.56 146 LYS B CA 1
ATOM 2432 C C . LYS B 1 146 ? -17.016 2.932 9.141 1 90.56 146 LYS B C 1
ATOM 2434 O O . LYS B 1 146 ? -17.25 2.184 10.094 1 90.56 146 LYS B O 1
ATOM 2439 N N . SER B 1 147 ? -16.812 4.18 9.156 1 91.12 147 SER B N 1
ATOM 2440 C CA . SER B 1 147 ? -16.797 4.805 10.477 1 91.12 147 SER B CA 1
ATOM 2441 C C . SER B 1 147 ? -18.188 5.289 10.867 1 91.12 147 SER B C 1
ATOM 2443 O O . SER B 1 147 ? -18.938 5.805 10.031 1 91.12 147 SER B O 1
ATOM 2445 N N . THR B 1 148 ? -18.516 5.121 12.094 1 89.5 148 THR B N 1
ATOM 2446 C CA . THR B 1 148 ? -19.766 5.637 12.641 1 89.5 148 THR B CA 1
ATOM 2447 C C . THR B 1 148 ? -19.578 7.066 13.148 1 89.5 148 THR B C 1
ATOM 2449 O O . THR B 1 148 ? -20.547 7.703 13.578 1 89.5 148 THR B O 1
ATOM 2452 N N . ASN B 1 149 ? -18.391 7.496 13.18 1 88.56 149 ASN B N 1
ATOM 2453 C CA . ASN B 1 149 ? -18.094 8.859 13.609 1 88.56 149 ASN B CA 1
ATOM 2454 C C . ASN B 1 149 ? -18.594 9.883 12.594 1 88.56 149 ASN B C 1
ATOM 2456 O O . ASN B 1 149 ? -18.203 9.836 11.422 1 88.56 149 ASN B O 1
ATOM 2460 N N . PRO B 1 150 ? -19.406 10.805 13 1 87 150 PRO B N 1
ATOM 2461 C CA . PRO B 1 150 ? -19.938 11.805 12.07 1 87 150 PRO B CA 1
ATOM 2462 C C . PRO B 1 150 ? -18.844 12.609 11.383 1 87 150 PRO B C 1
ATOM 2464 O O . PRO B 1 150 ? -19.047 13.094 10.266 1 87 150 PRO B O 1
ATOM 2467 N N . LYS B 1 151 ? -17.719 12.766 11.984 1 84.62 151 LYS B N 1
ATOM 2468 C CA . LYS B 1 151 ? -16.625 13.516 11.398 1 84.62 151 LYS B CA 1
ATOM 2469 C C . LYS B 1 151 ? -16.094 12.828 10.141 1 84.62 151 LYS B C 1
ATOM 2471 O O . LYS B 1 151 ? -15.453 13.469 9.297 1 84.62 151 LYS B O 1
ATOM 2476 N N . CYS B 1 152 ? -16.328 11.594 10.07 1 84.88 152 CYS B N 1
ATOM 2477 C CA . CYS B 1 152 ? -15.844 10.82 8.938 1 84.88 152 CYS B CA 1
ATOM 2478 C C . CYS B 1 152 ? -16.875 10.789 7.816 1 84.88 152 CYS B C 1
ATOM 2480 O O . CYS B 1 152 ? -16.594 10.336 6.711 1 84.88 152 CYS B O 1
ATOM 2482 N N . GLN B 1 153 ? -18.094 11.133 8.102 1 70.94 153 GLN B N 1
ATOM 2483 C CA . GLN B 1 153 ? -19.156 11.117 7.105 1 70.94 153 GLN B CA 1
ATOM 2484 C C . GLN B 1 153 ? -19.172 12.414 6.301 1 70.94 153 GLN B C 1
ATOM 2486 O O . GLN B 1 153 ? -19.641 12.438 5.16 1 70.94 153 GLN B O 1
ATOM 2491 N N . SER B 1 154 ? -18.969 13.68 6.941 1 56.41 154 SER B N 1
ATOM 2492 C CA . SER B 1 154 ? -19.297 15 6.41 1 56.41 154 SER B CA 1
ATOM 2493 C C . SER B 1 154 ? -18.391 15.359 5.238 1 56.41 154 SER B C 1
ATOM 2495 O O . SER B 1 154 ? -18.453 16.469 4.711 1 56.41 154 SER B O 1
ATOM 2497 N N . ASP B 1 155 ? -17.375 14.82 4.848 1 45.5 155 ASP B N 1
ATOM 2498 C CA . ASP B 1 155 ? -16.781 15.633 3.793 1 45.5 155 ASP B CA 1
ATOM 2499 C C . ASP B 1 155 ? -17.719 15.75 2.596 1 45.5 155 ASP B C 1
ATOM 2501 O O . ASP B 1 155 ? -17.844 14.828 1.792 1 45.5 155 ASP B O 1
ATOM 2505 N N . HIS B 1 156 ? -19.031 15.898 2.828 1 36.12 156 HIS B N 1
ATOM 2506 C CA . HIS B 1 156 ? -19.812 16.531 1.777 1 36.12 156 HIS B CA 1
ATOM 2507 C C . HIS B 1 156 ? -19.359 17.969 1.542 1 36.12 156 HIS B C 1
ATOM 2509 O O . HIS B 1 156 ? -18.984 18.672 2.486 1 36.12 156 HIS B O 1
#